Protein AF-A0A2N4XJH7-F1 (afdb_monomer_lite)

Sequence (343 aa):
MATDIEVAYRMAEKAAVAGANLAAGLVSDKPGKLLKLIFAYAPEATAQWVVNGRLRLARIKANEATFNQLCFAMLEHHKKVLKKYAAATGEKAFSFSTTLEQLESDLRLLATVQRSFAYISDDSTAAERQKQEQNQSNERDQSWWDMFEDFARRINEDWRIDLLAKALAAQETHPDSMRRKALWEIAMLEADDFGALSVFCNSSVYLDGKPLVLLDPEEQNKFKLDASDDRWETNLAHVVSAL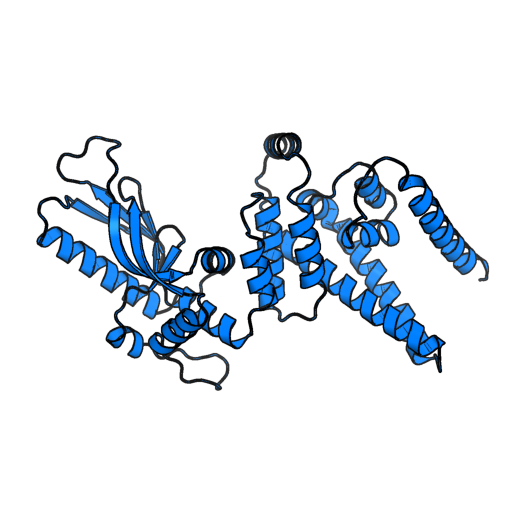TDKGLVQKILTQFDTTEVVTVEHLAGTHYLKHTPPGARTGDESAIQVPAYGPTDYALDICRLYQPCFNIASDANYAFFKRLLETTAAEDTDMGSIEFSGD

Foldseek 3Di:
DVPVVVVVVVVVVCLVVVVVVLVPDDDPDDDAPVLVLCCVQFPPVSVVVSVVDDDALVVCLVVVVRLVSSLVRLVVVLVVLVVQLVVDDDPSVVVSVVVNLQSQLVNLLSLLSSLLSVQADPPQDPVNVVVVVPPDDDDDCVVLSNLLSVLSSDDDDPVLSLLSSNLSNCCRVPPPLADSVLSVCSSPPDPVLVLLLLVQLQLAKAKQLWGWQQDDLVRQQVAQDPPVDPPDRDTNSNSLVVCVVVQFKDWDFDKDWQCDWIWIQADVGIKTKHFDFVPDDNPDTDIDTGTTITGDPSSSSSSSSDDHNHDPSNVVSVVVVVVVLVVCVVVDVRRHDMDMDDD

Structure (mmCIF, N/CA/C/O backbone):
data_AF-A0A2N4XJH7-F1
#
_entry.id   AF-A0A2N4XJH7-F1
#
loop_
_atom_site.group_PDB
_atom_site.id
_atom_site.type_symbol
_atom_site.label_atom_id
_atom_site.label_alt_id
_atom_site.label_comp_id
_atom_site.label_asym_id
_atom_site.label_entity_id
_atom_site.label_seq_id
_atom_site.pdbx_PDB_ins_code
_atom_site.Cartn_x
_atom_site.Cartn_y
_atom_site.Cartn_z
_atom_site.occupancy
_atom_site.B_iso_or_equiv
_atom_site.auth_seq_id
_atom_site.auth_comp_id
_atom_site.auth_asym_id
_atom_site.auth_atom_id
_atom_site.pdbx_PDB_model_num
ATOM 1 N N . MET A 1 1 ? -16.494 -4.639 48.440 1.00 41.72 1 MET A N 1
ATOM 2 C CA . MET A 1 1 ? -17.135 -4.788 47.111 1.00 41.72 1 MET A CA 1
ATOM 3 C C . MET A 1 1 ? -17.733 -3.489 46.563 1.00 41.72 1 MET A C 1
ATOM 5 O O . MET A 1 1 ? -17.773 -3.355 45.352 1.00 41.72 1 MET A O 1
ATOM 9 N N . ALA A 1 2 ? -18.141 -2.515 47.392 1.00 35.06 2 ALA A N 1
ATOM 10 C CA . ALA A 1 2 ? -18.541 -1.177 46.919 1.00 35.06 2 ALA A CA 1
ATOM 11 C C . ALA A 1 2 ? -17.352 -0.256 46.545 1.00 35.06 2 ALA A C 1
ATOM 13 O O . ALA A 1 2 ? -17.522 0.724 45.833 1.00 35.06 2 ALA A O 1
ATOM 14 N N . THR A 1 3 ? -16.139 -0.601 46.978 1.00 42.44 3 THR A N 1
ATOM 15 C CA . THR A 1 3 ? -14.926 0.222 46.869 1.00 42.44 3 THR A CA 1
ATOM 16 C C . THR A 1 3 ? -14.301 0.253 45.472 1.00 42.44 3 THR A C 1
ATOM 18 O O . THR A 1 3 ? -13.794 1.292 45.067 1.00 42.44 3 THR A O 1
ATOM 21 N N . ASP A 1 4 ? -14.387 -0.823 44.687 1.00 43.38 4 ASP A N 1
ATOM 22 C CA . ASP A 1 4 ? -13.689 -0.893 43.389 1.00 43.38 4 ASP A CA 1
ATOM 23 C C . ASP A 1 4 ? -14.456 -0.185 42.258 1.00 43.38 4 ASP A C 1
ATOM 25 O O . ASP A 1 4 ? -13.859 0.325 41.311 1.00 43.38 4 ASP A O 1
ATOM 29 N N . ILE A 1 5 ? -15.785 -0.085 42.381 1.00 42.31 5 ILE A N 1
ATOM 30 C CA . ILE A 1 5 ? -16.633 0.690 41.460 1.00 42.31 5 ILE A CA 1
ATOM 31 C C . ILE A 1 5 ? -16.492 2.188 41.747 1.00 42.31 5 ILE A C 1
ATOM 33 O O . ILE A 1 5 ? -16.429 2.985 40.815 1.00 42.31 5 ILE A O 1
ATOM 37 N N . GLU A 1 6 ? -16.376 2.572 43.020 1.00 35.44 6 GLU A N 1
ATOM 38 C CA . GLU A 1 6 ? -16.184 3.966 43.425 1.00 35.44 6 GLU A CA 1
ATOM 39 C C . GLU A 1 6 ? -14.788 4.487 43.037 1.00 35.44 6 GLU A C 1
ATOM 41 O O . GLU A 1 6 ? -14.649 5.639 42.630 1.00 35.44 6 GLU A O 1
ATOM 46 N N . VAL A 1 7 ? -13.763 3.625 43.056 1.00 46.44 7 VAL A N 1
ATOM 47 C CA . VAL A 1 7 ? -12.419 3.945 42.544 1.00 46.44 7 VAL A CA 1
ATOM 48 C C . VAL A 1 7 ? -12.422 4.096 41.019 1.00 46.44 7 VAL A C 1
ATOM 50 O O . VAL A 1 7 ? -11.866 5.069 40.518 1.00 46.44 7 VAL A O 1
ATOM 53 N N . ALA A 1 8 ? -13.104 3.217 40.276 1.00 41.47 8 ALA A N 1
ATOM 54 C CA . ALA A 1 8 ? -13.236 3.347 38.822 1.00 41.47 8 ALA A CA 1
ATOM 55 C C . ALA A 1 8 ? -14.031 4.603 38.406 1.00 41.47 8 ALA A C 1
ATOM 57 O O . ALA A 1 8 ? -13.668 5.269 37.437 1.00 41.47 8 ALA A O 1
ATOM 58 N N . TYR A 1 9 ? -15.071 4.969 39.164 1.00 40.75 9 TYR A N 1
ATOM 59 C CA . TYR A 1 9 ? -15.852 6.185 38.921 1.00 40.75 9 TYR A CA 1
ATOM 60 C C . TYR A 1 9 ? -15.044 7.449 39.244 1.00 40.75 9 TYR A C 1
ATOM 62 O O . TYR A 1 9 ? -15.003 8.366 38.431 1.00 40.75 9 TYR A O 1
ATOM 70 N N . ARG A 1 10 ? -14.294 7.466 40.358 1.00 42.84 10 ARG A N 1
ATOM 71 C CA . ARG A 1 10 ? -13.378 8.573 40.696 1.00 42.84 10 ARG A CA 1
ATOM 72 C C . ARG A 1 10 ? -12.185 8.678 39.745 1.00 42.84 10 ARG A C 1
ATOM 74 O O . ARG A 1 10 ? -11.664 9.775 39.566 1.00 42.84 10 ARG A O 1
ATOM 81 N N . MET A 1 11 ? -11.749 7.578 39.128 1.00 48.53 11 MET A N 1
ATOM 82 C CA . MET A 1 11 ? -10.728 7.587 38.073 1.00 48.53 11 MET A CA 1
ATOM 83 C C . MET A 1 11 ? -11.277 8.143 36.755 1.00 48.53 11 MET A C 1
ATOM 85 O O . MET A 1 11 ? -10.609 8.963 36.133 1.00 48.53 11 MET A O 1
ATOM 89 N N . ALA A 1 12 ? -12.507 7.791 36.371 1.00 46.25 12 ALA A N 1
ATOM 90 C CA . ALA A 1 12 ? -13.182 8.371 35.208 1.00 46.25 12 ALA A CA 1
ATOM 91 C C . ALA A 1 12 ? -13.516 9.864 35.407 1.00 46.25 12 ALA A C 1
ATOM 93 O O . ALA A 1 12 ? -13.351 10.667 34.493 1.00 46.25 12 ALA A O 1
ATOM 94 N N . GLU A 1 13 ? -13.913 10.258 36.618 1.00 40.81 13 GLU A N 1
ATOM 95 C CA . GLU A 1 13 ? -14.203 11.646 36.986 1.00 40.81 13 GLU A CA 1
ATOM 96 C C . GLU A 1 13 ? -12.917 12.487 37.083 1.00 40.81 13 GLU A C 1
ATOM 98 O O . GLU A 1 13 ? -12.872 13.604 36.572 1.00 40.81 13 GLU A O 1
ATOM 103 N N . LYS A 1 14 ? -11.812 11.929 37.608 1.00 46.09 14 LYS A N 1
ATOM 104 C CA . LYS A 1 14 ? -10.480 12.557 37.518 1.00 46.09 14 LYS A CA 1
ATOM 105 C C . LYS A 1 14 ? -9.964 12.642 36.084 1.00 46.09 14 LYS A C 1
ATOM 107 O O . LYS A 1 14 ? -9.339 13.644 35.762 1.00 46.09 14 LYS A O 1
ATOM 112 N N . ALA A 1 15 ? -10.230 11.661 35.222 1.00 47.16 15 ALA A N 1
ATOM 113 C CA . ALA A 1 15 ? -9.864 11.718 33.805 1.00 47.16 15 ALA A CA 1
ATOM 114 C C . ALA A 1 15 ? -10.682 12.777 33.042 1.00 47.16 15 ALA A C 1
ATOM 116 O O . ALA A 1 15 ? -10.133 13.481 32.197 1.00 47.16 15 ALA A O 1
ATOM 117 N N . ALA A 1 16 ? -11.960 12.960 33.388 1.00 44.06 16 ALA A N 1
ATOM 118 C CA . ALA A 1 16 ? -12.813 14.007 32.829 1.00 44.06 16 ALA A CA 1
ATOM 119 C C . ALA A 1 16 ? -12.411 15.417 33.310 1.00 44.06 16 ALA A C 1
ATOM 121 O O . ALA A 1 16 ? -12.350 16.348 32.510 1.00 44.06 16 ALA A O 1
ATOM 122 N N . VAL A 1 17 ? -12.069 15.575 34.595 1.00 42.31 17 VAL A N 1
ATOM 123 C CA . VAL A 1 17 ? -11.641 16.861 35.182 1.00 42.31 17 VAL A CA 1
ATOM 124 C C . VAL A 1 17 ? -10.189 17.208 34.816 1.00 42.31 17 VAL A C 1
ATOM 126 O O . VAL A 1 17 ? -9.879 18.375 34.583 1.00 42.31 17 VAL A O 1
ATOM 129 N N . ALA A 1 18 ? -9.296 16.222 34.680 1.00 40.03 18 ALA A N 1
ATOM 130 C CA . ALA A 1 18 ? -7.949 16.426 34.144 1.00 40.03 18 ALA A CA 1
ATOM 131 C C . ALA A 1 18 ? -7.980 16.704 32.633 1.00 40.03 18 ALA A C 1
ATOM 133 O O . ALA A 1 18 ? -7.251 17.576 32.175 1.00 40.03 18 ALA A O 1
ATOM 134 N N . GLY A 1 19 ? -8.874 16.059 31.875 1.00 42.72 19 GLY A N 1
ATOM 135 C CA . GLY A 1 19 ? -9.126 16.374 30.466 1.00 42.72 19 GLY A CA 1
ATOM 136 C C . GLY A 1 19 ? -9.672 17.790 30.249 1.00 42.72 19 GLY A C 1
ATOM 137 O O . GLY A 1 19 ? -9.325 18.427 29.260 1.00 42.72 19 GLY A O 1
ATOM 138 N N . ALA A 1 20 ? -10.456 18.319 31.195 1.00 39.19 20 ALA A N 1
ATOM 139 C CA . ALA A 1 20 ? -10.943 19.700 31.164 1.00 39.19 20 ALA A CA 1
ATOM 140 C C . ALA A 1 20 ? -9.873 20.734 31.574 1.00 39.19 20 ALA A C 1
ATOM 142 O O . ALA A 1 20 ? -9.857 21.835 31.031 1.00 39.19 20 ALA A O 1
ATOM 143 N N . ASN A 1 21 ? -8.954 20.381 32.482 1.00 35.34 21 ASN A N 1
ATOM 144 C CA . ASN A 1 21 ? -7.928 21.302 32.990 1.00 35.34 21 ASN A CA 1
ATOM 145 C C . ASN A 1 21 ? -6.587 21.248 32.223 1.00 35.34 21 ASN A C 1
ATOM 147 O O . ASN A 1 21 ? -5.861 22.239 32.232 1.00 35.34 21 ASN A O 1
ATOM 151 N N . LEU A 1 22 ? -6.265 20.163 31.499 1.00 41.25 22 LEU A N 1
ATOM 152 C CA . LEU A 1 22 ? -5.142 20.124 30.537 1.00 41.25 22 LEU A CA 1
ATOM 153 C C . LEU A 1 22 ? -5.506 20.721 29.164 1.00 41.25 22 LEU A C 1
ATOM 155 O O . LEU A 1 22 ? -4.617 21.053 28.382 1.00 41.25 22 LEU A O 1
ATOM 159 N N . ALA A 1 23 ? -6.801 20.906 28.883 1.00 41.69 23 ALA A N 1
ATOM 160 C CA . ALA A 1 23 ? -7.302 21.583 27.685 1.00 41.69 23 ALA A CA 1
ATOM 161 C C . ALA A 1 23 ? -7.045 23.106 27.678 1.00 41.69 23 ALA A C 1
ATOM 163 O O . ALA A 1 23 ? -7.381 23.779 26.708 1.00 41.69 23 ALA A O 1
ATOM 164 N N . ALA A 1 24 ? -6.439 23.658 28.734 1.00 36.12 24 ALA A N 1
ATOM 165 C CA . ALA A 1 24 ? -6.268 25.097 28.913 1.00 36.12 24 ALA A CA 1
ATOM 166 C C . ALA A 1 24 ? -4.889 25.661 28.504 1.00 36.12 24 ALA A C 1
ATOM 168 O O . ALA A 1 24 ? -4.606 26.807 28.847 1.00 36.12 24 ALA A O 1
ATOM 169 N N . GLY A 1 25 ? -4.024 24.944 27.763 1.00 37.53 25 GLY A N 1
ATOM 170 C CA . GLY A 1 25 ? -2.795 25.624 27.313 1.00 37.53 25 GLY A CA 1
ATOM 171 C C . GLY A 1 25 ? -1.719 24.935 26.474 1.00 37.53 25 GLY A C 1
ATOM 172 O O . GLY A 1 25 ? -0.711 25.597 26.251 1.00 37.53 25 GLY A O 1
ATOM 173 N N . LEU A 1 26 ? -1.850 23.685 26.001 1.00 39.59 26 LEU A N 1
ATOM 174 C CA . LEU A 1 26 ? -0.729 23.035 25.279 1.00 39.59 26 LEU A CA 1
ATOM 175 C C . LEU A 1 26 ? -1.046 22.316 23.957 1.00 39.59 26 LEU A C 1
ATOM 177 O O . LEU A 1 26 ? -0.111 21.885 23.290 1.00 39.59 26 LEU A O 1
ATOM 181 N N . VAL A 1 27 ? -2.302 22.232 23.511 1.00 41.84 27 VAL A N 1
ATOM 182 C CA . VAL A 1 27 ? -2.630 21.733 22.162 1.00 41.84 27 VAL A CA 1
ATOM 183 C C . VAL A 1 27 ? -3.837 22.515 21.647 1.00 41.84 27 VAL A C 1
ATOM 185 O O . VAL A 1 27 ? -4.919 22.424 22.218 1.00 41.84 27 VAL A O 1
ATOM 188 N N . SER A 1 28 ? -3.651 23.322 20.602 1.00 38.53 28 SER A N 1
ATOM 189 C CA . SER A 1 28 ? -4.707 24.132 19.972 1.00 38.53 28 SER A CA 1
ATOM 190 C C . SER A 1 28 ? -5.728 23.317 19.173 1.00 38.53 28 SER A C 1
ATOM 192 O O . SER A 1 28 ? -6.686 23.888 18.667 1.00 38.53 28 SER A O 1
ATOM 194 N N . ASP A 1 29 ? -5.576 21.996 19.102 1.00 45.25 29 ASP A N 1
ATOM 195 C CA . ASP A 1 29 ? -6.400 21.107 18.291 1.00 45.25 29 ASP A CA 1
ATOM 196 C C . ASP A 1 29 ? -6.918 19.932 19.124 1.00 45.25 29 ASP A C 1
ATOM 198 O O . ASP A 1 29 ? -6.249 19.425 20.027 1.00 45.25 29 ASP A O 1
ATOM 202 N N . LYS A 1 30 ? -8.158 19.512 18.855 1.00 49.62 30 LYS A N 1
ATOM 203 C CA . LYS A 1 30 ? -8.815 18.404 19.562 1.00 49.62 30 LYS A CA 1
ATOM 204 C C . LYS A 1 30 ? -7.887 17.178 19.544 1.00 49.62 30 LYS A C 1
ATOM 206 O O . LYS A 1 30 ? -7.463 16.789 18.460 1.00 49.62 30 LYS A O 1
ATOM 211 N N . PRO A 1 31 ? -7.601 16.526 20.686 1.00 56.00 31 PRO A N 1
ATOM 212 C CA . PRO A 1 31 ? -6.709 15.373 20.689 1.00 56.00 31 PRO A CA 1
ATOM 213 C C . PRO A 1 31 ? -7.255 14.276 19.765 1.00 56.00 31 PRO A C 1
ATOM 215 O O . PRO A 1 31 ? -8.447 13.941 19.844 1.00 56.00 31 PRO A O 1
ATOM 218 N N . GLY A 1 32 ? -6.376 13.729 18.916 1.00 66.00 32 GLY A N 1
ATOM 219 C CA . GLY A 1 32 ? -6.665 12.588 18.042 1.00 66.00 32 GLY A CA 1
ATOM 220 C C . GLY A 1 32 ? -7.233 11.405 18.828 1.00 66.00 32 GLY A C 1
ATOM 221 O O . GLY A 1 32 ? -7.031 11.276 20.043 1.00 66.00 32 GLY A O 1
ATOM 222 N N . LYS A 1 33 ? -8.003 10.541 18.171 1.00 77.56 33 LYS A N 1
ATOM 223 C CA . LYS A 1 33 ? -8.734 9.464 18.841 1.00 77.56 33 LYS A CA 1
ATOM 224 C C . LYS A 1 33 ? -7.783 8.436 19.464 1.00 77.56 33 LYS A C 1
ATOM 226 O O . LYS A 1 33 ? -8.070 7.970 20.561 1.00 77.56 33 LYS A O 1
ATOM 231 N N . LEU A 1 34 ? -6.633 8.139 18.854 1.00 78.00 34 LEU A N 1
ATOM 232 C CA . LEU A 1 34 ? -5.606 7.275 19.448 1.00 78.00 34 LEU A CA 1
ATOM 233 C C . LEU A 1 34 ? -5.062 7.855 20.760 1.00 78.00 34 LEU A C 1
ATOM 235 O O . LEU A 1 34 ? -4.923 7.133 21.744 1.00 78.00 34 LEU A O 1
ATOM 239 N N . LEU A 1 35 ? -4.807 9.167 20.807 1.00 75.38 35 LEU A N 1
ATOM 240 C CA . LEU A 1 35 ? -4.335 9.839 22.023 1.00 75.38 35 LEU A CA 1
ATOM 241 C C . LEU A 1 35 ? -5.349 9.712 23.163 1.00 75.38 35 LEU A C 1
ATOM 243 O O . LEU A 1 35 ? -4.968 9.454 24.304 1.00 75.38 35 LEU A O 1
ATOM 247 N N . LYS A 1 36 ? -6.646 9.835 22.853 1.00 78.31 36 LYS A N 1
ATOM 248 C CA . LYS A 1 36 ? -7.723 9.618 23.831 1.00 78.31 36 LYS A CA 1
ATOM 249 C C . LYS A 1 36 ? -7.725 8.188 24.367 1.00 78.31 36 LYS A C 1
ATOM 251 O O . LYS A 1 36 ? -7.924 8.002 25.563 1.00 78.31 36 LYS A O 1
ATOM 256 N N . LEU A 1 37 ? -7.475 7.193 23.513 1.00 79.75 37 LEU A N 1
ATOM 257 C CA . LEU A 1 37 ? -7.383 5.791 23.931 1.00 79.75 37 LEU A CA 1
ATOM 258 C C . LEU A 1 37 ? -6.194 5.546 24.852 1.00 79.75 37 LEU A C 1
ATOM 260 O O . LEU A 1 37 ? -6.357 4.942 25.911 1.00 79.75 37 LEU A O 1
ATOM 264 N N . ILE A 1 38 ? -5.023 6.062 24.482 1.00 77.88 38 ILE A N 1
ATOM 265 C CA . ILE A 1 38 ? -3.814 5.949 25.297 1.00 77.88 38 ILE A CA 1
ATOM 266 C C . ILE A 1 38 ? -4.048 6.596 26.666 1.00 77.88 38 ILE A C 1
ATOM 268 O O . ILE A 1 38 ? -3.771 5.979 27.687 1.00 77.88 38 ILE A O 1
ATOM 272 N N . PHE A 1 39 ? -4.632 7.793 26.716 1.00 77.00 39 PHE A N 1
ATOM 273 C CA . PHE A 1 39 ? -4.928 8.457 27.986 1.00 77.00 39 PHE A CA 1
ATOM 274 C C . PHE A 1 39 ? -5.959 7.701 28.842 1.00 77.00 39 PHE A C 1
ATOM 276 O O . PHE A 1 39 ? -5.842 7.673 30.064 1.00 77.00 39 PHE A O 1
ATOM 283 N N . ALA A 1 40 ? -6.971 7.089 28.220 1.00 77.62 40 ALA A N 1
ATOM 284 C CA . ALA A 1 40 ? -8.058 6.422 28.935 1.00 77.62 40 ALA A CA 1
ATOM 285 C C . ALA A 1 40 ? -7.692 5.031 29.478 1.00 77.62 40 ALA A C 1
ATOM 287 O O . ALA A 1 40 ? -8.256 4.608 30.487 1.00 77.62 40 ALA A O 1
ATOM 288 N N . TYR A 1 41 ? -6.791 4.309 28.807 1.00 79.25 41 TYR A N 1
ATOM 289 C CA . TYR A 1 41 ? -6.565 2.885 29.073 1.00 79.25 41 TYR A CA 1
ATOM 290 C C . TYR A 1 41 ? -5.096 2.498 29.288 1.00 79.25 41 TYR A C 1
ATOM 292 O O . TYR A 1 41 ? -4.842 1.376 29.729 1.00 79.25 41 TYR A O 1
ATOM 300 N N . ALA A 1 42 ? -4.126 3.368 28.988 1.00 72.88 42 ALA A N 1
ATOM 301 C CA . ALA A 1 42 ? -2.721 3.037 29.198 1.00 72.88 42 ALA A CA 1
ATOM 302 C C . ALA A 1 42 ? -2.287 3.260 30.661 1.00 72.88 42 ALA A C 1
ATOM 304 O O . ALA A 1 42 ? -2.868 4.087 31.368 1.00 72.88 42 ALA A O 1
ATOM 305 N N . PRO A 1 43 ? -1.234 2.562 31.127 1.00 74.38 43 PRO A N 1
ATOM 306 C CA . PRO A 1 43 ? -0.612 2.848 32.416 1.00 74.38 43 PRO A CA 1
ATOM 307 C C . PRO A 1 43 ? -0.139 4.306 32.524 1.00 74.38 43 PRO A C 1
ATOM 309 O O . PRO A 1 43 ? 0.212 4.933 31.524 1.00 74.38 43 PRO A O 1
ATOM 312 N N . GLU A 1 44 ? -0.054 4.831 33.749 1.00 70.25 44 GLU A N 1
ATOM 313 C CA . GLU A 1 44 ? 0.286 6.238 34.021 1.00 70.25 44 GLU A CA 1
ATOM 314 C C . GLU A 1 44 ? 1.602 6.683 33.354 1.00 70.25 44 GLU A C 1
ATOM 316 O O . GLU A 1 44 ? 1.668 7.764 32.772 1.00 70.25 44 GLU A O 1
ATOM 321 N N . ALA A 1 45 ? 2.617 5.813 33.333 1.00 66.00 45 ALA A N 1
ATOM 322 C CA . ALA A 1 45 ? 3.896 6.070 32.666 1.00 66.00 45 ALA A CA 1
ATOM 323 C C . ALA A 1 45 ? 3.761 6.317 31.148 1.00 66.00 45 ALA A C 1
ATOM 325 O O . ALA A 1 45 ? 4.515 7.099 30.577 1.00 66.00 45 ALA A O 1
ATOM 326 N N . THR A 1 46 ? 2.780 5.690 30.497 1.00 65.50 46 THR A N 1
ATOM 327 C CA . THR A 1 46 ? 2.493 5.841 29.063 1.00 65.50 46 THR A CA 1
ATOM 328 C C . THR A 1 46 ? 1.591 7.033 28.783 1.00 65.50 46 THR A C 1
ATOM 330 O O . THR A 1 46 ? 1.797 7.747 27.803 1.00 65.50 46 THR A O 1
ATOM 333 N N . ALA A 1 47 ? 0.636 7.315 29.672 1.00 66.75 47 ALA A N 1
ATOM 334 C CA . ALA A 1 47 ? -0.151 8.542 29.605 1.00 66.75 47 ALA A CA 1
ATOM 335 C C . ALA A 1 47 ? 0.746 9.791 29.720 1.00 66.75 47 ALA A C 1
ATOM 337 O O . ALA A 1 47 ? 0.501 10.792 29.047 1.00 66.75 47 ALA A O 1
ATOM 338 N N . GLN A 1 48 ? 1.843 9.719 30.484 1.00 65.44 48 GLN A N 1
ATOM 339 C CA . GLN A 1 48 ? 2.842 10.791 30.554 1.00 65.44 48 GLN A CA 1
ATOM 340 C C . GLN A 1 48 ? 3.541 11.067 29.209 1.00 65.44 48 GLN A C 1
ATOM 342 O O . GLN A 1 48 ? 3.927 12.207 28.960 1.00 65.44 48 GLN A O 1
ATOM 347 N N . TRP A 1 49 ? 3.648 10.094 28.292 1.00 63.47 49 TRP A N 1
ATOM 348 C CA . TRP A 1 49 ? 4.166 10.351 26.935 1.00 63.47 49 TRP A CA 1
ATOM 349 C C . TRP A 1 49 ? 3.244 11.264 26.127 1.00 63.47 49 TRP A C 1
ATOM 351 O O . TRP A 1 49 ? 3.724 12.095 25.361 1.00 63.47 49 TRP A O 1
ATOM 361 N N . VAL A 1 50 ? 1.927 11.139 26.328 1.00 59.25 50 VAL A N 1
ATOM 362 C CA . VAL A 1 50 ? 0.921 12.018 25.713 1.00 59.25 50 VAL A CA 1
ATOM 363 C C . VAL A 1 50 ? 1.078 13.444 26.243 1.00 59.25 50 VAL A C 1
ATOM 365 O O . VAL A 1 50 ? 1.062 14.399 25.470 1.00 59.25 50 VAL A O 1
ATOM 368 N N . VAL A 1 51 ? 1.265 13.575 27.560 1.00 53.78 51 VAL A N 1
ATOM 369 C CA . VAL A 1 51 ? 1.408 14.862 28.260 1.00 53.78 51 VAL A CA 1
ATOM 370 C C . VAL A 1 51 ? 2.679 15.605 27.835 1.00 53.78 51 VAL A C 1
ATOM 372 O O . VAL A 1 51 ? 2.661 16.827 27.721 1.00 53.78 51 VAL A O 1
ATOM 375 N N . ASN A 1 52 ? 3.760 14.878 27.540 1.00 54.81 52 ASN A N 1
ATOM 376 C CA . ASN A 1 52 ? 5.065 15.453 27.197 1.00 54.81 52 ASN A CA 1
ATOM 377 C C . ASN A 1 52 ? 5.232 15.836 25.713 1.00 54.81 52 ASN A C 1
ATOM 379 O O . ASN A 1 52 ? 6.304 16.294 25.321 1.00 54.81 52 ASN A O 1
ATOM 383 N N . GLY A 1 53 ? 4.186 15.692 24.895 1.00 47.53 53 GLY A N 1
ATOM 384 C CA . GLY A 1 53 ? 4.170 16.183 23.520 1.00 47.53 53 GLY A CA 1
ATOM 385 C C . GLY A 1 53 ? 4.618 15.150 22.481 1.00 47.53 53 GLY A C 1
ATOM 386 O O . GLY A 1 53 ? 5.774 14.738 22.423 1.00 47.53 53 GLY A O 1
ATOM 387 N N . ARG A 1 54 ? 3.653 14.819 21.612 1.00 56.19 54 ARG A N 1
ATOM 388 C CA . ARG A 1 54 ? 3.718 14.004 20.384 1.00 56.19 54 ARG A CA 1
ATOM 389 C C . ARG A 1 54 ? 4.143 12.545 20.572 1.00 56.19 54 ARG A C 1
ATOM 391 O O . ARG A 1 54 ? 5.319 12.193 20.651 1.00 56.19 54 ARG A O 1
ATOM 398 N N . LEU A 1 55 ? 3.133 11.675 20.542 1.00 60.50 55 LEU A N 1
ATOM 399 C CA . LEU A 1 55 ? 3.315 10.249 20.308 1.00 60.50 55 LEU A CA 1
ATOM 400 C C . LEU A 1 55 ? 3.691 10.021 18.845 1.00 60.50 55 LEU A C 1
ATOM 402 O O . LEU A 1 55 ? 2.917 10.317 17.942 1.00 60.50 55 LEU A O 1
ATOM 406 N N . ARG A 1 56 ? 4.903 9.509 18.660 1.00 68.25 56 ARG A N 1
ATOM 407 C CA . ARG A 1 56 ? 5.469 9.052 17.394 1.00 68.25 56 ARG A CA 1
ATOM 408 C C . ARG A 1 56 ? 5.359 7.540 17.321 1.00 68.25 56 ARG A C 1
ATOM 410 O O . ARG A 1 56 ? 5.532 6.878 18.350 1.00 68.25 56 ARG A O 1
ATOM 417 N N . LEU A 1 57 ? 5.101 6.988 16.145 1.00 73.44 57 LEU A N 1
ATOM 418 C CA . LEU A 1 57 ? 4.914 5.550 15.991 1.00 73.44 57 LEU A CA 1
ATOM 419 C C . LEU A 1 57 ? 6.156 4.765 16.440 1.00 73.44 57 LEU A C 1
ATOM 421 O O . LEU A 1 57 ? 6.026 3.753 17.127 1.00 73.44 57 LEU A O 1
ATOM 425 N N . ALA A 1 58 ? 7.357 5.297 16.190 1.00 69.25 58 ALA A N 1
ATOM 426 C CA . ALA A 1 58 ? 8.607 4.715 16.676 1.00 69.25 58 ALA A CA 1
ATOM 427 C C . ALA A 1 58 ? 8.694 4.663 18.217 1.00 69.25 58 ALA A C 1
ATOM 429 O O . ALA A 1 58 ? 9.230 3.711 18.784 1.00 69.25 58 ALA A O 1
ATOM 430 N N . ARG A 1 59 ? 8.137 5.660 18.923 1.00 71.69 59 ARG A N 1
ATOM 431 C CA . ARG A 1 59 ? 8.070 5.668 20.399 1.00 71.69 59 ARG A CA 1
ATOM 432 C C . ARG A 1 59 ? 7.029 4.681 20.926 1.00 71.69 59 ARG A C 1
ATOM 434 O O . ARG A 1 59 ? 7.241 4.100 21.990 1.00 71.69 59 ARG A O 1
ATOM 441 N N . ILE A 1 60 ? 5.930 4.485 20.194 1.00 76.00 60 ILE A N 1
ATOM 442 C CA . ILE A 1 60 ? 4.935 3.455 20.516 1.00 76.00 60 ILE A CA 1
ATOM 443 C C . ILE A 1 60 ? 5.563 2.067 20.348 1.00 76.00 60 ILE A C 1
ATOM 445 O O . ILE A 1 60 ? 5.488 1.266 21.276 1.00 76.00 60 ILE A O 1
ATOM 449 N N . LYS A 1 61 ? 6.263 1.821 19.230 1.00 78.00 61 LYS A N 1
ATOM 450 C CA . LYS A 1 61 ? 7.001 0.574 18.977 1.00 78.00 61 LYS A CA 1
ATOM 451 C C . LYS A 1 61 ? 8.062 0.303 20.049 1.00 78.00 61 LYS A C 1
ATOM 453 O O . LYS A 1 61 ? 8.114 -0.792 20.593 1.00 78.00 61 LYS A O 1
ATOM 458 N N . ALA A 1 62 ? 8.855 1.305 20.437 1.00 75.06 62 ALA A N 1
ATOM 459 C CA . ALA A 1 62 ? 9.854 1.160 21.506 1.00 75.06 62 ALA A CA 1
ATOM 460 C C . ALA A 1 62 ? 9.249 0.729 22.858 1.00 75.06 62 ALA A C 1
ATOM 462 O O . ALA A 1 62 ? 9.955 0.205 23.717 1.00 75.06 62 ALA A O 1
ATOM 463 N N . ASN A 1 63 ? 7.943 0.930 23.040 1.00 75.94 63 ASN A N 1
ATOM 464 C CA . ASN A 1 63 ? 7.193 0.511 24.212 1.00 75.94 63 ASN A CA 1
ATOM 465 C C . ASN A 1 63 ? 6.068 -0.472 23.857 1.00 75.94 63 ASN A C 1
ATOM 467 O O . ASN A 1 63 ? 5.000 -0.460 24.477 1.00 75.94 63 ASN A O 1
ATOM 471 N N . GLU A 1 64 ? 6.300 -1.335 22.866 1.00 82.75 64 GLU A N 1
ATOM 472 C CA . GLU A 1 64 ? 5.314 -2.287 22.355 1.00 82.75 64 GLU A CA 1
ATOM 473 C C . GLU A 1 64 ? 4.685 -3.134 23.471 1.00 82.75 64 GLU A C 1
ATOM 475 O O . GLU A 1 64 ? 3.478 -3.353 23.475 1.00 82.75 64 GLU A O 1
ATOM 480 N N . ALA A 1 65 ? 5.460 -3.543 24.481 1.00 82.88 65 ALA A N 1
ATOM 481 C CA . ALA A 1 65 ? 4.933 -4.280 25.630 1.00 82.88 65 ALA A CA 1
ATOM 482 C C . ALA A 1 65 ? 3.814 -3.513 26.360 1.00 82.88 65 ALA A C 1
ATOM 484 O O . ALA A 1 65 ? 2.798 -4.096 26.743 1.00 82.88 65 ALA A O 1
ATOM 485 N N . THR A 1 66 ? 3.972 -2.200 26.530 1.00 78.44 66 THR A N 1
ATOM 486 C CA . THR A 1 66 ? 2.965 -1.354 27.174 1.00 78.44 66 THR A CA 1
ATOM 487 C C . THR A 1 66 ? 1.801 -1.038 26.240 1.00 78.44 66 THR A C 1
ATOM 489 O O . THR A 1 66 ? 0.653 -0.996 26.681 1.00 78.44 66 THR A O 1
ATOM 492 N N . PHE A 1 67 ? 2.062 -0.893 24.940 1.00 84.06 67 PHE A N 1
ATOM 493 C CA . PHE A 1 67 ? 1.001 -0.794 23.937 1.00 84.06 67 PHE A CA 1
ATOM 494 C C . PHE A 1 67 ? 0.139 -2.069 23.891 1.00 84.06 67 PHE A C 1
ATOM 496 O O . PHE A 1 67 ? -1.087 -2.002 23.856 1.00 84.06 67 PHE A O 1
ATOM 503 N N . ASN A 1 68 ? 0.750 -3.245 24.022 1.00 86.50 68 ASN A N 1
ATOM 504 C CA . ASN A 1 68 ? 0.032 -4.513 24.116 1.00 86.50 68 ASN A CA 1
ATOM 505 C C . ASN A 1 68 ? -0.830 -4.582 25.385 1.00 86.50 68 ASN A C 1
ATOM 507 O O . ASN A 1 68 ? -1.966 -5.049 25.329 1.00 86.50 68 ASN A O 1
ATOM 511 N N . GLN A 1 69 ? -0.346 -4.067 26.522 1.00 84.06 69 GLN A N 1
ATOM 512 C CA . GLN A 1 69 ? -1.157 -3.950 27.744 1.00 84.06 69 GLN A CA 1
ATOM 513 C C . GLN A 1 69 ? -2.390 -3.058 27.543 1.00 84.06 69 GLN A C 1
ATOM 515 O O . GLN A 1 69 ? -3.471 -3.415 28.013 1.00 84.06 69 GLN A O 1
ATOM 520 N N . LEU A 1 70 ? -2.254 -1.948 26.811 1.00 85.12 70 LEU A N 1
ATOM 521 C CA . LEU A 1 70 ? -3.376 -1.100 26.396 1.00 85.12 70 LEU A CA 1
ATOM 522 C C . LEU A 1 70 ? -4.402 -1.903 25.572 1.00 85.12 70 LEU A C 1
ATOM 524 O O . LEU A 1 70 ? -5.591 -1.896 25.904 1.00 85.12 70 LEU A O 1
ATOM 528 N N . CYS A 1 71 ? -3.954 -2.650 24.556 1.00 87.12 71 CYS A N 1
ATOM 529 C CA . CYS A 1 71 ? -4.827 -3.515 23.756 1.00 87.12 71 CYS A CA 1
ATOM 530 C C . CYS A 1 71 ? -5.568 -4.544 24.630 1.00 87.12 71 CYS A C 1
ATOM 532 O O . CYS A 1 71 ? -6.784 -4.711 24.504 1.00 87.12 71 CYS A O 1
ATOM 534 N N . PHE A 1 72 ? -4.870 -5.191 25.570 1.00 88.50 72 PHE A N 1
ATOM 535 C CA . PHE A 1 72 ? -5.484 -6.135 26.508 1.00 88.50 72 PHE A CA 1
ATOM 536 C C . PHE A 1 72 ? -6.523 -5.472 27.420 1.00 88.50 72 PHE A C 1
ATOM 538 O O . PHE A 1 72 ? -7.610 -6.023 27.604 1.00 88.50 72 PHE A O 1
ATOM 545 N N . ALA A 1 73 ? -6.230 -4.288 27.963 1.00 86.25 73 ALA A N 1
ATOM 546 C CA . ALA A 1 73 ? -7.163 -3.548 28.811 1.00 86.25 73 ALA A CA 1
ATOM 547 C C . ALA A 1 73 ? -8.454 -3.186 28.056 1.00 86.25 73 ALA A C 1
ATOM 549 O O . ALA A 1 73 ? -9.556 -3.346 28.592 1.00 86.25 73 ALA A O 1
ATOM 550 N N . MET A 1 74 ? -8.332 -2.772 26.791 1.00 88.12 74 MET A N 1
ATOM 551 C CA . MET A 1 74 ? -9.480 -2.484 25.930 1.00 88.12 74 MET A CA 1
ATOM 552 C C . MET A 1 74 ? -10.298 -3.733 25.596 1.00 88.12 74 MET A C 1
ATOM 554 O O . MET A 1 74 ? -11.526 -3.699 25.687 1.00 88.12 74 MET A O 1
ATOM 558 N N . LEU A 1 75 ? -9.646 -4.857 25.285 1.00 90.69 75 LEU A N 1
ATOM 559 C CA . LEU A 1 75 ? -10.328 -6.134 25.052 1.00 90.69 75 LEU A CA 1
ATOM 560 C C . LEU A 1 75 ? -11.089 -6.616 26.295 1.00 90.69 75 LEU A C 1
ATOM 562 O O . LEU A 1 75 ? -12.218 -7.100 26.189 1.00 90.69 75 LEU A O 1
ATOM 566 N N . GLU A 1 76 ? -10.516 -6.460 27.488 1.00 90.94 76 GLU A N 1
ATOM 567 C CA . GLU A 1 76 ? -11.204 -6.781 28.741 1.00 90.94 76 GLU A CA 1
ATOM 568 C C . GLU A 1 76 ? -12.399 -5.854 29.000 1.00 90.94 76 GLU A C 1
ATOM 570 O O . GLU A 1 76 ? -13.453 -6.313 29.454 1.00 90.94 76 GLU A O 1
ATOM 575 N N . HIS A 1 77 ? -12.287 -4.562 28.674 1.00 89.00 77 HIS A N 1
ATOM 576 C CA . HIS A 1 77 ? -13.422 -3.646 28.756 1.00 89.00 77 HIS A CA 1
ATOM 577 C C . HIS A 1 77 ? -14.535 -4.042 27.777 1.00 89.00 77 HIS A C 1
ATOM 579 O O . HIS A 1 77 ? -15.689 -4.163 28.192 1.00 89.00 77 HIS A O 1
ATOM 585 N N . HIS A 1 78 ? -14.187 -4.357 26.528 1.00 91.81 78 HIS A N 1
ATOM 586 C CA . HIS A 1 78 ? -15.118 -4.857 25.520 1.00 91.81 78 HIS A CA 1
ATOM 587 C C . HIS A 1 78 ? -15.883 -6.096 26.010 1.00 91.81 78 HIS A C 1
ATOM 589 O O . HIS A 1 78 ? -17.114 -6.103 26.021 1.00 91.81 78 HIS A O 1
ATOM 595 N N . LYS A 1 79 ? -15.184 -7.110 26.545 1.00 92.31 79 LYS A N 1
ATOM 596 C CA . LYS A 1 79 ? -15.824 -8.307 27.128 1.00 92.31 79 LYS A CA 1
ATOM 597 C C . LYS A 1 79 ? -16.790 -7.965 28.268 1.00 92.31 79 LYS A C 1
ATOM 599 O O . LYS A 1 79 ? -17.842 -8.595 28.395 1.00 92.31 79 LYS A O 1
ATOM 604 N N . LYS A 1 80 ? -16.451 -6.991 29.121 1.00 91.19 80 LYS A N 1
ATOM 605 C CA . LYS A 1 80 ? -17.323 -6.546 30.223 1.00 91.19 80 LYS A CA 1
ATOM 606 C C . LYS A 1 80 ? -18.582 -5.853 29.704 1.00 91.19 80 LYS A C 1
ATOM 608 O O . LYS A 1 80 ? -19.662 -6.130 30.223 1.00 91.19 80 LYS A O 1
ATOM 613 N N . VAL A 1 81 ? -18.461 -4.978 28.705 1.00 89.38 81 VAL A N 1
ATOM 614 C CA . VAL A 1 81 ? -19.613 -4.299 28.088 1.00 89.38 81 VAL A CA 1
ATOM 615 C C . VAL A 1 81 ? -20.503 -5.309 27.365 1.00 89.38 81 VAL A C 1
ATOM 617 O O . VAL A 1 81 ? -21.713 -5.279 27.559 1.00 89.38 81 VAL A O 1
ATOM 620 N N . LEU A 1 82 ? -19.922 -6.277 26.652 1.00 91.06 82 LEU A N 1
ATOM 621 C CA . LEU A 1 82 ? -20.666 -7.327 25.953 1.00 91.06 82 LEU A CA 1
ATOM 622 C C . LEU A 1 82 ? -21.527 -8.166 26.911 1.00 91.06 82 LEU A C 1
ATOM 624 O O . LEU A 1 8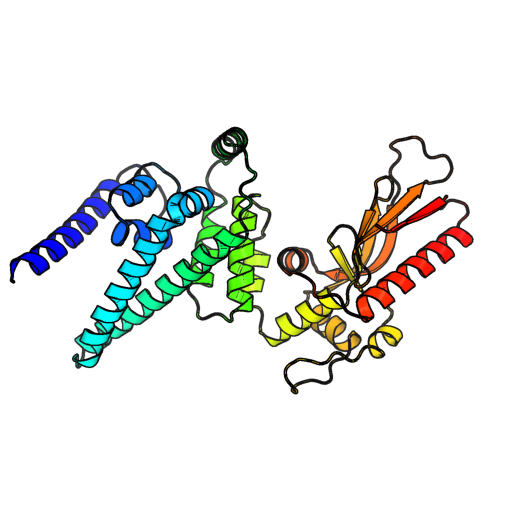2 ? -22.702 -8.417 26.647 1.00 91.06 82 LEU A O 1
ATOM 628 N N . LYS A 1 83 ? -20.980 -8.539 28.076 1.00 92.88 83 LYS A N 1
ATOM 629 C CA . LYS A 1 83 ? -21.745 -9.233 29.129 1.00 92.88 83 LYS A CA 1
ATOM 630 C C . LYS A 1 83 ? -22.897 -8.384 29.672 1.00 92.88 83 LYS A C 1
ATOM 632 O O . LYS A 1 83 ? -23.969 -8.918 29.938 1.00 92.88 83 LYS A O 1
ATOM 637 N N . LYS A 1 84 ? -22.685 -7.074 29.848 1.00 90.50 84 LYS A N 1
ATOM 638 C CA . LYS A 1 84 ? -23.734 -6.146 30.303 1.00 90.50 84 LYS A CA 1
ATOM 639 C C . LYS A 1 84 ? -24.821 -5.961 29.246 1.00 90.50 84 LYS A C 1
ATOM 641 O O . LYS A 1 84 ? -25.991 -5.940 29.608 1.00 90.50 84 LYS A O 1
ATOM 646 N N . TYR A 1 85 ? -24.442 -5.878 27.973 1.00 88.69 85 TYR A N 1
ATOM 647 C CA . TYR A 1 85 ? -25.362 -5.793 26.841 1.00 88.69 85 TYR A CA 1
ATOM 648 C C . TYR A 1 85 ? -26.295 -7.005 26.779 1.00 88.69 85 TYR A C 1
ATOM 650 O O . TYR A 1 85 ? -27.507 -6.831 26.716 1.00 88.69 85 TYR A O 1
ATOM 658 N N . ALA A 1 86 ? -25.753 -8.221 26.914 1.00 90.25 86 ALA A N 1
ATOM 659 C CA . ALA A 1 86 ? -26.540 -9.458 26.894 1.00 90.25 86 ALA A CA 1
ATOM 660 C C . ALA A 1 86 ? -27.614 -9.539 27.999 1.00 90.25 86 ALA A C 1
ATOM 662 O O . ALA A 1 86 ? -28.601 -10.252 27.848 1.00 90.25 86 ALA A O 1
ATOM 663 N N . ALA A 1 87 ? -27.424 -8.817 29.108 1.00 91.38 87 ALA A N 1
ATOM 664 C CA . ALA A 1 87 ? -28.363 -8.755 30.227 1.00 91.38 87 ALA A CA 1
ATOM 665 C C . ALA A 1 87 ? -29.241 -7.486 30.228 1.00 91.38 87 ALA A C 1
ATOM 667 O O . ALA A 1 87 ? -30.057 -7.309 31.133 1.00 91.38 87 ALA A O 1
ATOM 668 N N . ALA A 1 88 ? -29.055 -6.573 29.270 1.00 88.56 88 ALA A N 1
ATOM 669 C CA . ALA A 1 88 ? -29.734 -5.284 29.233 1.00 88.56 88 ALA A CA 1
ATOM 670 C C . ALA A 1 88 ? -30.993 -5.313 28.354 1.00 88.56 88 ALA A C 1
ATOM 672 O O . ALA A 1 88 ? -31.073 -6.030 27.363 1.00 88.56 88 ALA A O 1
ATOM 673 N N . THR A 1 89 ? -31.966 -4.463 28.687 1.00 87.94 89 THR A N 1
ATOM 674 C CA . THR A 1 89 ? -33.194 -4.253 27.904 1.00 87.94 89 THR A CA 1
ATOM 675 C C . THR A 1 89 ? -33.491 -2.760 27.765 1.00 87.94 89 THR A C 1
ATOM 677 O O . THR A 1 89 ? -33.147 -1.971 28.650 1.00 87.94 89 THR A O 1
ATOM 680 N N . GLY A 1 90 ? -34.165 -2.367 26.681 1.00 86.12 90 GLY A N 1
ATOM 681 C CA . GLY A 1 90 ? -34.575 -0.979 26.441 1.00 86.12 90 GLY A CA 1
ATOM 682 C C . GLY A 1 90 ? -33.391 -0.028 26.231 1.00 86.12 90 GLY A C 1
ATOM 683 O O . GLY A 1 90 ? -32.411 -0.376 25.578 1.00 86.12 90 GLY A O 1
ATOM 684 N N . GLU A 1 91 ? -33.461 1.169 26.810 1.00 83.62 91 GLU A N 1
ATOM 685 C CA . GLU A 1 91 ? -32.471 2.246 26.632 1.00 83.62 91 GLU A CA 1
ATOM 686 C C . GLU A 1 91 ? -31.039 1.847 27.036 1.00 83.62 91 GLU A C 1
ATOM 688 O O . GLU A 1 91 ? -30.067 2.225 26.384 1.00 83.62 91 GLU A O 1
ATOM 693 N N . LYS A 1 92 ? -30.891 1.001 28.066 1.00 81.56 92 LYS A N 1
ATOM 694 C CA . LYS A 1 92 ? -29.576 0.485 28.482 1.00 81.56 92 LYS A CA 1
ATOM 695 C C . LYS A 1 92 ? -28.954 -0.432 27.431 1.00 81.56 92 LYS A C 1
ATOM 697 O O . LYS A 1 92 ? -27.739 -0.416 27.271 1.00 81.56 92 LYS A O 1
ATOM 702 N N . ALA A 1 93 ? -29.764 -1.218 26.717 1.00 83.06 93 ALA A N 1
ATOM 703 C CA . ALA A 1 93 ? -29.263 -2.070 25.641 1.00 83.06 93 ALA A CA 1
ATOM 704 C C . ALA A 1 93 ? -28.728 -1.217 24.483 1.00 83.06 93 ALA A C 1
ATOM 706 O O . ALA A 1 93 ? -27.633 -1.481 23.999 1.00 83.06 93 ALA A O 1
ATOM 707 N N . PHE A 1 94 ? -29.440 -0.144 24.125 1.00 83.88 94 PHE A N 1
ATOM 708 C CA . PHE A 1 94 ? -28.993 0.809 23.107 1.00 83.88 94 PHE A CA 1
ATOM 709 C C . PHE A 1 94 ? -27.687 1.524 23.501 1.00 83.88 94 PHE A C 1
ATOM 711 O O . PHE A 1 94 ? -26.738 1.568 22.727 1.00 83.88 94 PHE A O 1
ATOM 718 N N . SER A 1 95 ? -27.576 2.017 24.740 1.00 83.19 95 SER A N 1
ATOM 719 C CA . SER A 1 95 ? -26.326 2.634 25.218 1.00 83.19 95 SER A CA 1
ATOM 720 C C . SER A 1 95 ? -25.136 1.667 25.147 1.00 83.19 95 SER A C 1
ATOM 722 O O . SER A 1 95 ? -24.029 2.068 24.768 1.00 83.19 95 SER A O 1
ATOM 724 N N . PHE A 1 96 ? -25.341 0.398 25.511 1.00 85.31 96 PHE A N 1
ATOM 725 C CA . PHE A 1 96 ? -24.284 -0.602 25.421 1.00 85.31 96 PHE A CA 1
ATOM 726 C C . PHE A 1 96 ? -23.955 -0.977 23.974 1.00 85.31 96 PHE A C 1
ATOM 728 O O . PHE A 1 96 ? -22.774 -1.171 23.698 1.00 85.31 96 PHE A O 1
ATOM 735 N N . SER A 1 97 ? -24.924 -1.022 23.050 1.00 87.38 97 SER A N 1
ATOM 736 C CA . SER A 1 97 ? -24.639 -1.294 21.634 1.00 87.38 97 SER A CA 1
ATOM 737 C C . SER A 1 97 ? -23.774 -0.196 21.016 1.00 87.38 97 SER A C 1
ATOM 739 O O . SER A 1 97 ? -22.735 -0.505 20.444 1.00 87.38 97 SER A O 1
ATOM 741 N N . THR A 1 98 ? -24.098 1.081 21.242 1.00 88.38 98 THR A N 1
ATOM 742 C CA . THR A 1 98 ? -23.262 2.203 20.775 1.00 88.38 98 THR A CA 1
ATOM 743 C C . THR A 1 98 ? -21.857 2.160 21.383 1.00 88.38 98 THR A C 1
ATOM 745 O O . THR A 1 98 ? -20.866 2.446 20.714 1.00 88.38 98 THR A O 1
ATOM 748 N N . THR A 1 99 ? -21.747 1.770 22.657 1.00 87.81 99 THR A N 1
ATOM 749 C CA . THR A 1 99 ? -20.441 1.617 23.319 1.00 87.81 99 THR A CA 1
ATOM 750 C C . THR A 1 99 ? -19.631 0.473 22.704 1.00 87.81 99 THR A C 1
ATOM 752 O O . THR A 1 99 ? -18.422 0.610 22.538 1.00 87.81 99 THR A O 1
ATOM 755 N N . LEU A 1 100 ? -20.274 -0.649 22.364 1.00 87.56 100 LEU A N 1
ATOM 756 C CA . LEU A 1 100 ? -19.622 -1.782 21.705 1.00 87.56 100 LEU A CA 1
ATOM 757 C C . LEU A 1 100 ? -19.124 -1.401 20.312 1.00 87.56 100 LEU A C 1
ATOM 759 O O . LEU A 1 100 ? -17.955 -1.625 20.027 1.00 87.56 100 LEU A O 1
ATOM 763 N N . GLU A 1 101 ? -19.952 -0.748 19.498 1.00 89.44 101 GLU A N 1
ATOM 764 C CA . GLU A 1 101 ? -19.560 -0.269 18.165 1.00 89.44 101 GLU A CA 1
ATOM 765 C C . GLU A 1 101 ? -18.333 0.653 18.227 1.00 89.44 101 GLU A C 1
ATOM 767 O O . GLU A 1 101 ? -17.387 0.504 17.447 1.00 89.44 101 GLU A O 1
ATOM 772 N N . GLN A 1 102 ? -18.309 1.572 19.199 1.00 89.81 102 GLN A N 1
ATOM 773 C CA . GLN A 1 102 ? -17.169 2.457 19.422 1.00 89.81 102 GLN A CA 1
ATOM 774 C C . GLN A 1 102 ? -15.913 1.675 19.837 1.00 89.81 102 GLN A C 1
ATOM 776 O O . GLN A 1 102 ? -14.848 1.888 19.259 1.00 89.81 102 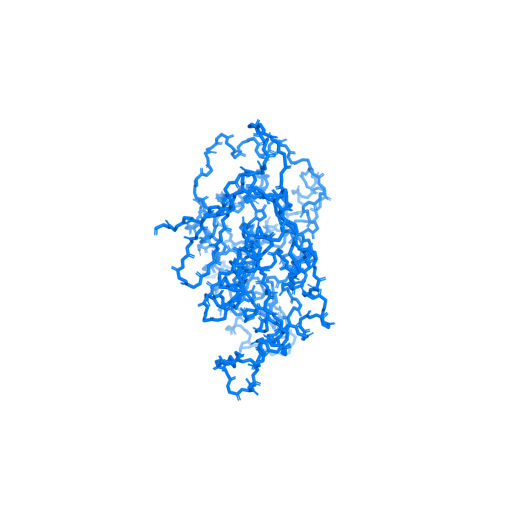GLN A O 1
ATOM 781 N N . LEU A 1 103 ? -16.035 0.741 20.788 1.00 88.00 103 LEU A N 1
ATOM 782 C CA . LEU A 1 103 ? -14.914 -0.089 21.242 1.00 88.00 103 LEU A CA 1
ATOM 783 C C . LEU A 1 103 ? -14.362 -0.975 20.124 1.00 88.00 103 LEU A C 1
ATOM 785 O O . LEU A 1 103 ? -13.149 -1.110 20.000 1.00 88.00 103 LEU A O 1
ATOM 789 N N . GLU A 1 104 ? -15.220 -1.562 19.295 1.00 93.31 104 GLU A N 1
ATOM 790 C CA . GLU A 1 104 ? -14.790 -2.337 18.133 1.00 93.31 104 GLU A CA 1
ATOM 791 C C . GLU A 1 104 ? -14.037 -1.463 17.128 1.00 93.31 104 GLU A C 1
ATOM 793 O O . GLU A 1 104 ? -12.980 -1.851 16.636 1.00 93.31 104 GLU A O 1
ATOM 798 N N . SER A 1 105 ? -14.549 -0.263 16.850 1.00 92.56 105 SER A N 1
ATOM 799 C CA . SER A 1 105 ? -13.880 0.708 15.987 1.00 92.56 105 SER A CA 1
ATOM 800 C C . SER A 1 105 ? -12.498 1.103 16.527 1.00 92.56 105 SER A C 1
ATOM 802 O O . SER A 1 105 ? -11.525 1.157 15.775 1.00 92.56 105 SER A O 1
ATOM 804 N N . ASP A 1 106 ? -12.389 1.333 17.837 1.00 89.69 106 ASP A N 1
ATOM 805 C CA . ASP A 1 106 ? -11.125 1.624 18.519 1.00 89.69 106 ASP A CA 1
ATOM 806 C C . ASP A 1 106 ? -10.135 0.452 18.445 1.00 89.69 106 ASP A C 1
ATOM 808 O O . ASP A 1 106 ? -8.950 0.655 18.179 1.00 89.69 106 ASP A O 1
ATOM 812 N N . LEU A 1 107 ? -10.613 -0.780 18.639 1.00 91.81 107 LEU A N 1
ATOM 813 C CA . LEU A 1 107 ? -9.792 -1.987 18.536 1.00 91.81 107 LEU A CA 1
ATOM 814 C C . LEU A 1 107 ? -9.235 -2.181 17.117 1.00 91.81 107 LEU A C 1
ATOM 816 O O . LEU A 1 107 ? -8.082 -2.581 16.979 1.00 91.81 107 LEU A O 1
ATOM 820 N N . ARG A 1 108 ? -10.001 -1.848 16.067 1.00 94.44 108 ARG A N 1
ATOM 821 C CA . ARG A 1 108 ? -9.525 -1.886 14.667 1.00 94.44 108 ARG A CA 1
ATOM 822 C C . ARG A 1 108 ? -8.405 -0.875 14.404 1.00 94.44 108 ARG A C 1
ATOM 824 O O . ARG A 1 108 ? -7.402 -1.220 13.773 1.00 94.44 108 ARG A O 1
ATOM 831 N N . LEU A 1 109 ? -8.524 0.335 14.961 1.00 92.88 109 LEU A N 1
ATOM 832 C CA . LEU A 1 109 ? -7.450 1.330 14.912 1.00 92.88 109 LEU A CA 1
ATOM 833 C C . LEU A 1 109 ? -6.180 0.794 15.580 1.00 92.88 109 LEU A C 1
ATOM 835 O O . LEU A 1 109 ? -5.112 0.823 14.973 1.00 92.88 109 LEU A O 1
ATOM 839 N N . LEU A 1 110 ? -6.297 0.274 16.807 1.00 91.19 110 LEU A N 1
ATOM 840 C CA . LEU A 1 110 ? -5.151 -0.274 17.534 1.00 91.19 110 LEU A CA 1
ATOM 841 C C . LEU A 1 110 ? -4.511 -1.455 16.804 1.00 91.19 110 LEU A C 1
ATOM 843 O O . LEU A 1 110 ? -3.289 -1.528 16.760 1.00 91.19 110 LEU A O 1
ATOM 847 N N . ALA A 1 111 ? -5.308 -2.333 16.191 1.00 92.62 111 ALA A N 1
ATOM 848 C CA . ALA A 1 111 ? -4.800 -3.452 15.404 1.00 92.62 111 ALA A CA 1
ATOM 849 C C . ALA A 1 111 ? -3.993 -2.981 14.182 1.00 92.62 111 ALA A C 1
ATOM 851 O O . ALA A 1 111 ? -2.907 -3.498 13.924 1.00 92.62 111 ALA A O 1
ATOM 852 N N . THR A 1 112 ? -4.480 -1.962 13.465 1.00 94.06 112 THR A N 1
ATOM 853 C CA . THR A 1 112 ? -3.756 -1.362 12.328 1.00 94.06 112 THR A CA 1
ATOM 854 C C . THR A 1 112 ? -2.441 -0.721 12.784 1.00 94.06 112 THR A C 1
ATOM 856 O O . THR A 1 112 ? -1.393 -0.955 12.183 1.00 94.06 112 THR A O 1
ATOM 859 N N . VAL A 1 113 ? -2.470 0.038 13.887 1.00 91.44 113 VAL A N 1
ATOM 860 C CA . VAL A 1 113 ? -1.266 0.641 14.486 1.00 91.44 113 VAL A CA 1
ATOM 861 C C . VAL A 1 113 ? -0.279 -0.439 14.924 1.00 91.44 113 VAL A C 1
ATOM 863 O O . VAL A 1 113 ? 0.901 -0.342 14.615 1.00 91.44 113 VAL A O 1
ATOM 866 N N . GLN A 1 114 ? -0.740 -1.503 15.578 1.00 90.69 114 GLN A N 1
ATOM 867 C CA . GLN A 1 114 ? 0.121 -2.609 15.990 1.00 90.69 114 GLN A CA 1
ATOM 868 C C . GLN A 1 114 ? 0.799 -3.277 14.790 1.00 90.69 114 GLN A C 1
ATOM 870 O O . GLN A 1 114 ? 2.003 -3.517 14.812 1.00 90.69 114 GLN A O 1
ATOM 875 N N . ARG A 1 115 ? 0.037 -3.540 13.719 1.00 93.44 115 ARG A N 1
ATOM 876 C CA . ARG A 1 115 ? 0.560 -4.156 12.492 1.00 93.44 115 ARG A CA 1
ATOM 877 C C . ARG A 1 115 ? 1.650 -3.297 11.846 1.00 93.44 115 ARG A C 1
ATOM 879 O O . ARG A 1 115 ? 2.592 -3.847 11.288 1.00 93.44 115 ARG A O 1
ATOM 886 N N . SER A 1 116 ? 1.578 -1.971 11.979 1.00 92.19 116 SER A N 1
ATOM 887 C CA . SER A 1 116 ? 2.588 -1.069 11.410 1.00 92.19 116 SER A CA 1
ATOM 888 C C . SER A 1 116 ? 3.988 -1.240 12.013 1.00 92.19 116 SER A C 1
ATOM 890 O O . SER A 1 116 ? 4.975 -0.956 11.338 1.00 92.19 116 SER A O 1
ATOM 892 N N . PHE A 1 117 ? 4.111 -1.765 13.241 1.00 90.00 117 PHE A N 1
ATOM 893 C CA . PHE A 1 117 ? 5.411 -1.955 13.897 1.00 90.00 117 PHE A CA 1
ATOM 894 C C . PHE A 1 117 ? 6.335 -2.901 13.130 1.00 90.00 117 PHE A C 1
ATOM 896 O O . PHE A 1 117 ? 7.553 -2.731 13.195 1.00 90.00 117 PHE A O 1
ATOM 903 N N . ALA A 1 118 ? 5.766 -3.848 12.379 1.00 89.81 118 ALA A N 1
ATOM 904 C CA . ALA A 1 118 ? 6.516 -4.776 11.539 1.00 89.81 118 ALA A CA 1
ATOM 905 C C . ALA A 1 118 ? 7.236 -4.086 10.364 1.00 89.81 118 ALA A C 1
ATOM 907 O O . ALA A 1 118 ? 8.200 -4.639 9.846 1.00 89.81 118 ALA A O 1
ATOM 908 N N . TYR A 1 119 ? 6.798 -2.888 9.961 1.00 88.81 119 TYR A N 1
ATOM 909 C CA . TYR A 1 119 ? 7.336 -2.160 8.801 1.00 88.81 119 TYR A CA 1
ATOM 910 C C . TYR A 1 119 ? 8.208 -0.960 9.178 1.00 88.81 119 TYR A C 1
ATOM 912 O O . TYR A 1 119 ? 8.746 -0.287 8.304 1.00 88.81 119 TYR A O 1
ATOM 920 N N . ILE A 1 120 ? 8.355 -0.670 10.471 1.00 83.12 120 ILE A N 1
ATOM 921 C CA . ILE A 1 120 ? 9.280 0.361 10.943 1.00 83.12 120 ILE A CA 1
ATOM 922 C C . ILE A 1 120 ? 10.659 -0.277 11.053 1.00 83.12 120 ILE A C 1
ATOM 924 O O . ILE A 1 120 ? 10.857 -1.163 11.888 1.00 83.12 120 ILE A O 1
ATOM 928 N N . SER A 1 121 ? 11.613 0.185 10.250 1.00 69.94 121 SER A N 1
ATOM 929 C CA . SER A 1 121 ? 13.018 -0.194 10.388 1.00 69.94 121 SER A CA 1
ATOM 930 C C . SER A 1 121 ? 13.608 0.377 11.684 1.00 69.94 121 SER A C 1
ATOM 932 O O . SER A 1 121 ? 13.359 1.525 12.059 1.00 69.94 121 SER A O 1
ATOM 934 N N . ASP A 1 122 ? 14.405 -0.427 12.392 1.00 61.00 122 ASP A N 1
ATOM 935 C CA . ASP A 1 122 ? 15.082 0.009 13.624 1.00 61.00 122 ASP A CA 1
ATOM 936 C C . ASP A 1 122 ? 16.337 0.865 13.347 1.00 61.00 122 ASP A C 1
ATOM 938 O O . ASP A 1 122 ? 16.909 1.439 14.275 1.00 61.00 122 ASP A O 1
ATOM 942 N N . ASP A 1 123 ? 16.714 1.017 12.073 1.00 50.97 123 ASP A N 1
ATOM 943 C CA . ASP A 1 123 ? 17.996 1.573 11.614 1.00 50.97 123 ASP A CA 1
ATOM 944 C C . ASP A 1 123 ? 18.153 3.091 11.758 1.00 50.97 123 ASP A C 1
ATOM 946 O O . ASP A 1 123 ? 19.235 3.628 11.529 1.00 50.97 123 ASP A O 1
ATOM 950 N N . SER A 1 124 ? 17.114 3.811 12.179 1.00 50.66 124 SER A N 1
ATOM 951 C CA . SER A 1 124 ? 17.252 5.245 12.444 1.00 50.66 124 SER A CA 1
ATOM 952 C C . SER A 1 124 ? 18.090 5.469 13.704 1.00 50.66 124 SER A C 1
ATOM 954 O O . SER A 1 124 ? 17.664 5.154 14.824 1.00 50.66 124 SER A O 1
ATOM 956 N N . THR A 1 125 ? 19.280 6.049 13.544 1.00 49.12 125 THR A N 1
ATOM 957 C CA . THR A 1 125 ? 20.139 6.403 14.678 1.00 49.12 125 THR A CA 1
ATOM 958 C C . THR A 1 125 ? 19.452 7.462 15.547 1.00 49.12 125 THR A C 1
ATOM 960 O O . THR A 1 125 ? 18.714 8.323 15.064 1.00 49.12 125 THR A O 1
ATOM 963 N N . ALA A 1 126 ? 19.692 7.443 16.864 1.00 48.47 126 ALA A N 1
ATOM 964 C CA . ALA A 1 126 ? 19.077 8.394 17.802 1.00 48.47 126 ALA A CA 1
ATOM 965 C C . ALA A 1 126 ? 19.314 9.879 17.425 1.00 48.47 126 ALA A C 1
ATOM 967 O O . ALA A 1 126 ? 18.506 10.741 17.769 1.00 48.47 126 ALA A O 1
ATOM 968 N N . ALA A 1 127 ? 20.390 10.166 16.682 1.00 45.75 127 ALA A N 1
ATOM 969 C CA . ALA A 1 127 ? 20.733 11.494 16.178 1.00 45.75 127 ALA A CA 1
ATOM 970 C C . ALA A 1 127 ? 19.880 11.937 14.969 1.00 45.75 127 ALA A C 1
ATOM 972 O O . ALA A 1 127 ? 19.581 13.124 14.832 1.00 45.75 127 ALA A O 1
ATOM 973 N N . GLU A 1 128 ? 19.449 11.010 14.110 1.00 54.53 128 GLU A N 1
ATOM 974 C CA . GLU A 1 128 ? 18.548 11.299 12.981 1.00 54.53 128 GLU A CA 1
ATOM 975 C C . GLU A 1 128 ? 17.119 11.555 13.464 1.00 54.53 128 GLU A C 1
ATOM 977 O O . GLU A 1 128 ? 16.465 12.486 12.988 1.00 54.53 128 GLU A O 1
ATOM 982 N N . ARG A 1 129 ? 16.683 10.826 14.500 1.00 55.75 129 ARG A N 1
ATOM 983 C CA . ARG A 1 129 ? 15.376 11.031 15.146 1.00 55.75 129 ARG A CA 1
ATOM 984 C C . ARG A 1 129 ? 15.248 12.437 15.746 1.00 55.75 129 ARG A C 1
ATOM 986 O O . ARG A 1 129 ? 14.222 13.086 15.568 1.00 55.75 129 ARG A O 1
ATOM 993 N N . GLN A 1 130 ? 16.306 12.956 16.377 1.00 49.31 130 GLN A N 1
ATOM 994 C CA . GLN A 1 130 ? 16.319 14.319 16.936 1.00 49.31 130 GLN A CA 1
ATOM 995 C C . GLN A 1 130 ? 16.321 15.419 15.859 1.00 49.31 130 GLN A C 1
ATOM 997 O O . GLN A 1 130 ? 15.690 16.460 16.045 1.00 49.31 130 GLN A O 1
ATOM 1002 N N . LYS A 1 131 ? 16.973 15.196 14.708 1.00 51.81 131 LYS A N 1
ATOM 1003 C CA . LYS A 1 131 ? 16.939 16.140 13.574 1.00 51.81 131 LYS A CA 1
ATOM 1004 C C . LYS A 1 131 ? 15.571 16.174 12.881 1.00 51.81 131 LYS A C 1
ATOM 1006 O O . LYS A 1 131 ? 15.112 17.252 12.506 1.00 51.81 131 LYS A O 1
ATOM 1011 N N . GLN A 1 132 ? 14.897 15.030 12.753 1.00 52.94 132 GLN A N 1
ATOM 1012 C CA . GLN A 1 132 ? 13.520 14.961 12.245 1.00 52.94 132 GLN A CA 1
ATOM 1013 C C . GLN A 1 132 ? 12.507 15.611 13.205 1.00 52.94 132 GLN A C 1
ATOM 1015 O O . GLN A 1 132 ? 11.519 16.192 12.757 1.00 52.94 132 GLN A O 1
ATOM 1020 N N . GLU A 1 133 ? 12.760 15.569 14.517 1.00 50.84 133 GLU A N 1
ATOM 1021 C CA . GLU A 1 133 ? 11.927 16.226 15.533 1.00 50.84 133 GLU A CA 1
ATOM 1022 C C . GLU A 1 133 ? 11.994 17.764 15.492 1.00 50.84 133 GLU A C 1
ATOM 1024 O O . GLU A 1 133 ? 10.996 18.411 15.807 1.00 50.84 133 GLU A O 1
ATOM 1029 N N . GLN A 1 134 ? 13.118 18.358 15.070 1.00 48.62 134 GLN A N 1
ATOM 1030 C CA . GLN A 1 134 ? 13.297 19.819 15.035 1.00 48.62 134 GLN A CA 1
ATOM 1031 C C . GLN A 1 134 ? 12.801 20.505 13.750 1.00 48.62 134 GLN A C 1
ATOM 1033 O O . GLN A 1 134 ? 12.450 21.682 13.806 1.00 48.62 134 GLN A O 1
ATOM 1038 N N . ASN A 1 135 ? 12.739 19.802 12.612 1.00 45.28 135 ASN A N 1
ATOM 1039 C CA . ASN A 1 135 ? 12.424 20.416 11.310 1.00 45.28 135 ASN A CA 1
ATOM 1040 C C . ASN A 1 135 ? 10.945 20.356 10.886 1.00 45.28 135 ASN A C 1
ATOM 1042 O O . ASN A 1 135 ? 10.579 20.954 9.877 1.00 45.28 135 ASN A O 1
ATOM 1046 N N . GLN A 1 136 ? 10.075 19.671 11.629 1.00 50.94 136 GLN A N 1
ATOM 1047 C CA . GLN A 1 136 ? 8.657 19.540 11.269 1.00 50.94 136 GLN A CA 1
ATOM 1048 C C . GLN A 1 136 ? 7.808 20.612 11.951 1.00 50.94 136 GLN A C 1
ATOM 1050 O O . GLN A 1 136 ? 7.193 20.393 13.001 1.00 50.94 136 GLN A O 1
ATOM 1055 N N . SER A 1 137 ? 7.772 21.798 11.343 1.00 44.94 137 SER A N 1
ATOM 1056 C CA . SER A 1 137 ? 6.815 22.832 11.721 1.00 44.94 137 SER A CA 1
ATOM 1057 C C . SER A 1 137 ? 5.386 22.393 11.375 1.00 44.94 137 SER A C 1
ATOM 1059 O O . SER A 1 137 ? 5.002 22.325 10.211 1.00 44.94 137 SER A O 1
ATOM 1061 N N . ASN A 1 138 ? 4.645 22.078 12.435 1.00 49.62 138 ASN A N 1
ATOM 1062 C CA . ASN A 1 138 ? 3.248 22.401 12.740 1.00 49.62 138 ASN A CA 1
ATOM 1063 C C . ASN A 1 138 ? 2.340 22.829 11.567 1.00 49.62 138 ASN A C 1
ATOM 1065 O O . ASN A 1 138 ? 2.595 23.846 10.937 1.00 49.62 138 ASN A O 1
ATOM 1069 N N . GLU A 1 139 ? 1.233 22.086 11.407 1.00 43.28 139 GLU A N 1
ATOM 1070 C CA . GLU A 1 139 ? -0.049 22.396 10.721 1.00 43.28 139 GLU A CA 1
ATOM 1071 C C . GLU A 1 139 ? -0.437 21.517 9.517 1.00 43.28 139 GLU A C 1
ATOM 1073 O O . GLU A 1 139 ? -1.618 21.486 9.177 1.00 43.28 139 GLU A O 1
ATOM 1078 N N . ARG A 1 140 ? 0.456 20.723 8.903 1.00 47.31 140 ARG A N 1
ATOM 1079 C CA . ARG A 1 140 ? 0.072 19.903 7.721 1.00 47.31 140 ARG A CA 1
ATOM 1080 C C . ARG A 1 140 ? -0.235 18.425 7.996 1.00 47.31 140 ARG A C 1
ATOM 1082 O O . ARG A 1 140 ? -1.100 17.868 7.318 1.00 47.31 140 ARG A O 1
ATOM 1089 N N . ASP A 1 141 ? 0.340 17.835 9.042 1.00 59.41 141 ASP A N 1
ATOM 1090 C CA . ASP A 1 141 ? 0.185 16.398 9.337 1.00 59.41 141 ASP A CA 1
ATOM 1091 C C . ASP A 1 141 ? -1.134 16.016 10.023 1.00 59.41 141 ASP A C 1
ATOM 1093 O O . ASP A 1 141 ? -1.593 14.881 9.888 1.00 59.41 141 ASP A O 1
ATOM 1097 N N . GLN A 1 142 ? -1.797 16.954 10.713 1.00 63.50 142 GLN A N 1
ATOM 1098 C CA . GLN A 1 142 ? -3.016 16.642 11.473 1.00 63.50 142 GLN A CA 1
ATOM 1099 C C . GLN A 1 142 ? -4.134 16.119 10.559 1.00 63.50 142 GLN A C 1
ATOM 1101 O O . GLN A 1 142 ? -4.802 15.142 10.877 1.00 63.50 142 GLN A O 1
ATOM 1106 N N . SER A 1 143 ? -4.271 16.711 9.368 1.00 77.44 143 SER A N 1
ATOM 1107 C CA . SER A 1 143 ? -5.294 16.306 8.398 1.00 77.44 143 SER A CA 1
ATOM 1108 C C . SER A 1 143 ? -5.075 14.908 7.810 1.00 77.44 143 SER A C 1
ATOM 1110 O O . SER A 1 143 ? -6.041 14.251 7.428 1.00 77.44 143 SER A O 1
ATOM 1112 N N . TRP A 1 144 ? -3.820 14.456 7.714 1.00 85.75 144 TRP A N 1
ATOM 1113 C CA . TRP A 1 144 ? -3.502 13.103 7.260 1.00 85.75 144 TRP A CA 1
ATOM 1114 C C . TRP A 1 144 ? -3.791 12.102 8.374 1.00 85.75 144 TRP A C 1
ATOM 1116 O O . TRP A 1 144 ? -4.447 11.092 8.138 1.00 85.75 144 TRP A O 1
ATOM 1126 N N . TRP A 1 145 ? -3.363 12.420 9.600 1.00 83.88 145 TRP A N 1
ATOM 1127 C CA . TRP A 1 145 ? -3.580 11.570 10.767 1.00 83.88 145 TRP A CA 1
ATOM 1128 C C . TRP A 1 145 ? -5.064 11.360 11.071 1.00 83.88 145 TRP A C 1
ATOM 1130 O O . TRP A 1 145 ? -5.497 10.225 11.259 1.00 83.88 145 TRP A O 1
ATOM 1140 N N . ASP A 1 146 ? -5.858 12.431 11.060 1.00 84.38 146 ASP A N 1
ATOM 1141 C CA . ASP A 1 146 ? -7.301 12.347 11.297 1.00 84.38 146 ASP A CA 1
ATOM 1142 C C . ASP A 1 146 ? -7.983 11.456 10.241 1.00 84.38 146 ASP A C 1
ATOM 1144 O O . ASP A 1 146 ? -8.827 10.619 10.566 1.00 84.38 146 ASP A O 1
ATOM 1148 N N . MET A 1 147 ? -7.558 11.577 8.978 1.00 89.44 147 MET A N 1
ATOM 1149 C CA . MET A 1 147 ? -8.036 10.738 7.879 1.00 89.44 147 MET A CA 1
ATOM 1150 C C . MET A 1 147 ? -7.640 9.266 8.069 1.00 89.44 147 MET A C 1
ATOM 1152 O O . MET A 1 147 ? -8.474 8.376 7.900 1.00 89.44 147 MET A O 1
ATOM 1156 N N . PHE A 1 148 ? -6.392 9.002 8.461 1.00 92.19 148 PHE A N 1
ATOM 1157 C CA . PHE A 1 148 ? -5.915 7.654 8.759 1.00 92.19 148 PHE A CA 1
ATOM 1158 C C . PHE A 1 148 ? -6.716 7.019 9.898 1.00 92.19 148 PHE A C 1
ATOM 1160 O O . PHE A 1 148 ? -7.192 5.892 9.752 1.00 92.19 148 PHE A O 1
ATOM 1167 N N . GLU A 1 149 ? -6.915 7.737 11.009 1.00 90.69 149 GLU A N 1
ATOM 1168 C CA . GLU A 1 149 ? -7.692 7.230 12.139 1.00 90.69 149 GLU A CA 1
ATOM 1169 C C . GLU A 1 149 ? -9.112 6.864 11.711 1.00 90.69 149 GLU A C 1
ATOM 1171 O O . GLU A 1 149 ? -9.612 5.804 12.088 1.00 90.69 149 GLU A O 1
ATOM 1176 N N . ASP A 1 150 ? -9.760 7.714 10.915 1.00 91.56 150 ASP A N 1
ATOM 1177 C CA . ASP A 1 150 ? -11.112 7.471 10.418 1.00 91.56 150 ASP A CA 1
ATOM 1178 C C . ASP A 1 150 ? -11.205 6.241 9.513 1.00 91.56 150 ASP A C 1
ATOM 1180 O O . ASP A 1 150 ? -12.212 5.531 9.557 1.00 91.56 150 ASP A O 1
ATOM 1184 N N . PHE A 1 151 ? -10.174 5.952 8.719 1.00 94.81 151 PHE A N 1
ATOM 1185 C CA . PHE A 1 151 ? -10.143 4.775 7.851 1.00 94.81 151 PHE A CA 1
ATOM 1186 C C . PHE A 1 151 ? -9.776 3.491 8.593 1.00 94.81 151 PHE A C 1
ATOM 1188 O O . PHE A 1 151 ? -10.458 2.479 8.425 1.00 94.81 151 PHE A O 1
ATOM 1195 N N . ALA A 1 152 ? -8.780 3.530 9.479 1.00 94.12 152 ALA A N 1
ATOM 1196 C CA . ALA A 1 152 ? -8.361 2.383 10.289 1.00 94.12 152 ALA A CA 1
ATOM 1197 C C . ALA A 1 152 ? -9.452 1.904 11.272 1.00 94.12 152 ALA A C 1
ATOM 1199 O O . ALA A 1 152 ? -9.427 0.777 11.759 1.00 94.12 152 ALA A O 1
ATOM 1200 N N . ARG A 1 153 ? -10.442 2.757 11.545 1.00 93.94 153 ARG A N 1
ATOM 1201 C CA . ARG A 1 153 ? -11.615 2.490 12.392 1.00 93.94 153 ARG A CA 1
ATOM 1202 C C . ARG A 1 153 ? -12.740 1.710 11.725 1.00 93.94 153 ARG A C 1
ATOM 1204 O O . ARG A 1 153 ? -13.636 1.218 12.426 1.00 93.94 153 ARG A O 1
ATOM 1211 N N . ARG A 1 154 ? -12.738 1.653 10.394 1.00 93.69 154 ARG A N 1
ATOM 1212 C CA . ARG A 1 154 ? -13.762 0.970 9.597 1.00 93.69 154 ARG A CA 1
ATOM 1213 C C . ARG A 1 154 ? -13.544 -0.536 9.626 1.00 93.69 154 ARG A C 1
ATOM 1215 O O . ARG A 1 154 ? -12.465 -1.016 9.963 1.00 93.69 154 ARG A O 1
ATOM 1222 N N . ILE A 1 155 ? -14.590 -1.282 9.289 1.00 90.50 155 ILE A N 1
ATOM 1223 C CA . ILE A 1 155 ? -14.453 -2.707 8.985 1.00 90.50 155 ILE A CA 1
ATOM 1224 C C . ILE A 1 155 ? -13.713 -2.794 7.653 1.00 90.50 155 ILE A C 1
ATOM 1226 O O . ILE A 1 155 ? -14.180 -2.238 6.664 1.00 90.50 155 ILE A O 1
ATOM 1230 N N . ASN A 1 156 ? -12.556 -3.446 7.667 1.00 92.62 156 ASN A N 1
ATOM 1231 C CA . ASN A 1 156 ? -11.649 -3.522 6.533 1.00 92.62 156 ASN A CA 1
ATOM 1232 C C . ASN A 1 156 ? -11.205 -4.970 6.319 1.00 92.62 156 ASN A C 1
ATOM 1234 O O . ASN A 1 156 ? -11.042 -5.728 7.275 1.00 92.62 156 ASN A O 1
ATOM 1238 N N . GLU A 1 157 ? -10.983 -5.315 5.060 1.00 94.00 157 GLU A N 1
ATOM 1239 C CA . GLU A 1 157 ? -10.343 -6.536 4.601 1.00 94.00 157 GLU A CA 1
ATOM 1240 C C . GLU A 1 157 ? -8.871 -6.555 5.037 1.00 94.00 157 GLU A C 1
ATOM 1242 O O . GLU A 1 157 ? -8.238 -5.506 5.203 1.00 94.00 157 GLU A O 1
ATOM 1247 N N . ASP A 1 158 ? -8.293 -7.751 5.175 1.00 93.94 158 ASP A N 1
ATOM 1248 C CA . ASP A 1 158 ? -6.921 -7.910 5.669 1.00 93.94 158 ASP A CA 1
ATOM 1249 C C . ASP A 1 158 ? -5.884 -7.157 4.828 1.00 93.94 158 ASP A C 1
ATOM 1251 O O . ASP A 1 158 ? -4.982 -6.533 5.393 1.00 93.94 158 ASP A O 1
ATOM 1255 N N . TRP A 1 159 ? -6.047 -7.152 3.500 1.00 94.25 159 TRP A N 1
ATOM 1256 C CA . TRP A 1 159 ? -5.165 -6.426 2.582 1.00 94.25 159 TRP A CA 1
ATOM 1257 C C . TRP A 1 159 ? -5.201 -4.914 2.825 1.00 94.25 159 TRP A C 1
ATOM 1259 O O . TRP A 1 159 ? -4.168 -4.250 2.781 1.00 94.25 159 TRP A O 1
ATOM 1269 N N . ARG A 1 160 ? -6.374 -4.356 3.141 1.00 95.81 160 ARG A N 1
ATOM 1270 C CA . ARG A 1 160 ? -6.521 -2.919 3.379 1.00 95.81 160 ARG A CA 1
ATOM 1271 C C . ARG A 1 160 ? -5.901 -2.533 4.714 1.00 95.81 160 ARG A C 1
ATOM 1273 O O . ARG A 1 160 ? -5.245 -1.501 4.809 1.00 95.81 160 ARG A O 1
ATOM 1280 N N . ILE A 1 161 ? -6.058 -3.378 5.734 1.00 95.88 161 ILE A N 1
ATOM 1281 C CA . ILE A 1 161 ? -5.391 -3.199 7.031 1.00 95.88 161 ILE A CA 1
ATOM 1282 C C . ILE A 1 161 ? -3.865 -3.242 6.853 1.00 95.88 161 ILE A C 1
ATOM 1284 O O . ILE A 1 161 ? -3.165 -2.418 7.436 1.00 95.88 161 ILE A O 1
ATOM 1288 N N . ASP A 1 162 ? -3.350 -4.175 6.046 1.00 96.38 162 ASP A N 1
ATOM 1289 C CA . ASP A 1 162 ? -1.921 -4.273 5.716 1.00 96.38 162 ASP A CA 1
ATOM 1290 C C . ASP A 1 162 ? -1.394 -3.000 5.036 1.00 96.38 162 ASP A C 1
ATOM 1292 O O . ASP A 1 162 ? -0.425 -2.401 5.503 1.00 96.38 162 ASP A O 1
ATOM 1296 N N . LEU A 1 163 ? -2.082 -2.518 3.995 1.00 96.38 163 LEU A N 1
ATOM 1297 C CA . LEU A 1 163 ? -1.699 -1.289 3.295 1.00 96.38 163 LEU A CA 1
ATOM 1298 C C . LEU A 1 163 ? -1.772 -0.051 4.193 1.00 96.38 163 LEU A C 1
ATOM 1300 O O . LEU A 1 163 ? -0.857 0.767 4.167 1.00 96.38 163 LEU A O 1
ATOM 1304 N N . LEU A 1 164 ? -2.815 0.089 5.019 1.00 96.44 164 LEU A N 1
ATOM 1305 C CA . LEU A 1 164 ? -2.916 1.189 5.984 1.00 96.44 164 LEU A CA 1
ATOM 1306 C C . LEU A 1 164 ? -1.771 1.145 7.007 1.00 96.44 164 LEU A C 1
ATOM 1308 O O . LEU A 1 164 ? -1.206 2.186 7.342 1.00 96.44 164 LEU A O 1
ATOM 1312 N N . ALA A 1 165 ? -1.393 -0.045 7.476 1.00 95.62 165 ALA A N 1
ATOM 1313 C CA . ALA A 1 165 ? -0.275 -0.226 8.395 1.00 95.62 165 ALA A CA 1
ATOM 1314 C C . ALA A 1 165 ? 1.072 0.158 7.756 1.00 95.62 165 ALA A C 1
ATOM 1316 O O . ALA A 1 165 ? 1.867 0.863 8.380 1.00 95.62 165 ALA A O 1
ATOM 1317 N N . LYS A 1 166 ? 1.314 -0.246 6.504 1.00 95.38 166 LYS A N 1
ATOM 1318 C CA . LYS A 1 166 ? 2.512 0.152 5.749 1.00 95.38 166 LYS A CA 1
ATOM 1319 C C . LYS A 1 166 ? 2.533 1.648 5.444 1.00 95.38 166 LYS A C 1
ATOM 1321 O O . LYS A 1 166 ? 3.574 2.274 5.602 1.00 95.38 166 LYS A O 1
ATOM 1326 N N . ALA A 1 167 ? 1.392 2.236 5.076 1.00 93.88 167 ALA A N 1
ATOM 1327 C CA . ALA A 1 167 ? 1.268 3.674 4.836 1.00 93.88 167 ALA A CA 1
ATOM 1328 C C . ALA A 1 167 ? 1.619 4.484 6.091 1.00 93.88 167 ALA A C 1
ATOM 1330 O O . ALA A 1 167 ? 2.334 5.480 6.012 1.00 93.88 167 ALA A O 1
ATOM 1331 N N . LEU A 1 168 ? 1.148 4.030 7.255 1.00 91.56 168 LEU A N 1
ATOM 1332 C CA . LEU A 1 168 ? 1.472 4.628 8.544 1.00 91.56 168 LEU A CA 1
ATOM 1333 C C . LEU A 1 168 ? 2.978 4.538 8.857 1.00 91.56 168 LEU A C 1
ATOM 1335 O O . LEU A 1 168 ? 3.581 5.537 9.248 1.00 91.56 168 LEU A O 1
ATOM 1339 N N . ALA A 1 169 ? 3.600 3.376 8.651 1.00 90.44 169 ALA A N 1
ATOM 1340 C CA . ALA A 1 169 ? 5.041 3.219 8.849 1.00 90.44 169 ALA A CA 1
ATOM 1341 C C . ALA A 1 169 ? 5.863 4.092 7.882 1.00 90.44 169 ALA A C 1
ATOM 1343 O O . ALA A 1 169 ? 6.820 4.739 8.302 1.00 90.44 169 ALA A O 1
ATOM 1344 N N . ALA A 1 170 ? 5.461 4.167 6.610 1.00 88.75 170 ALA A N 1
ATOM 1345 C CA . ALA A 1 170 ? 6.108 5.005 5.605 1.00 88.75 170 ALA A CA 1
ATOM 1346 C C . ALA A 1 170 ? 6.042 6.495 5.973 1.00 88.75 170 ALA A C 1
ATOM 1348 O O . ALA A 1 170 ? 7.068 7.172 5.934 1.00 88.75 170 ALA A O 1
ATOM 1349 N N . GLN A 1 171 ? 4.873 6.988 6.402 1.00 85.69 171 GLN A N 1
ATOM 1350 C CA . GLN A 1 171 ? 4.691 8.384 6.816 1.00 85.69 171 GLN A CA 1
ATOM 1351 C C . GLN A 1 171 ? 5.531 8.742 8.056 1.00 85.69 171 GLN A C 1
ATOM 1353 O O . GLN A 1 171 ? 6.006 9.871 8.166 1.00 85.69 171 GLN A O 1
ATOM 1358 N N . GLU A 1 172 ? 5.739 7.799 8.980 1.00 83.25 172 GLU A N 1
ATOM 1359 C CA . GLU A 1 172 ? 6.612 7.996 10.145 1.00 83.25 172 GLU A CA 1
ATOM 1360 C C . GLU A 1 172 ? 8.094 8.080 9.741 1.00 83.25 172 GLU A C 1
ATOM 1362 O O . GLU A 1 172 ? 8.804 8.978 10.197 1.00 83.25 172 GLU A O 1
ATOM 1367 N N . THR A 1 173 ? 8.569 7.156 8.898 1.00 81.31 173 THR A N 1
ATOM 1368 C CA . THR A 1 173 ? 9.979 7.108 8.472 1.00 81.31 173 THR A CA 1
ATOM 1369 C C . THR A 1 173 ? 10.325 8.281 7.553 1.00 81.31 173 THR A C 1
ATOM 1371 O O . THR A 1 173 ? 11.360 8.936 7.718 1.00 81.31 173 THR A O 1
ATOM 1374 N N . HIS A 1 174 ? 9.438 8.564 6.602 1.00 82.06 174 HIS A N 1
ATOM 1375 C CA . HIS A 1 174 ? 9.555 9.628 5.616 1.00 82.06 174 HIS A CA 1
ATOM 1376 C C . HIS A 1 174 ? 8.243 10.425 5.578 1.00 82.06 174 HIS A C 1
ATOM 1378 O O . HIS A 1 174 ? 7.299 10.041 4.884 1.00 82.06 174 HIS A O 1
ATOM 1384 N N . PRO A 1 175 ? 8.164 11.545 6.310 1.00 79.88 175 PRO A N 1
ATOM 1385 C CA . PRO A 1 175 ? 7.020 12.446 6.247 1.00 79.88 175 PRO A CA 1
ATOM 1386 C C . PRO A 1 175 ? 6.748 12.878 4.810 1.00 79.88 175 PRO A C 1
ATOM 1388 O O . PRO A 1 175 ? 7.679 13.059 4.027 1.00 79.88 175 PRO A O 1
ATOM 1391 N N . ASP A 1 176 ? 5.471 13.036 4.481 1.00 81.31 176 ASP A N 1
ATOM 1392 C CA . ASP A 1 176 ? 4.973 13.348 3.135 1.00 81.31 176 ASP A CA 1
ATOM 1393 C C . ASP A 1 176 ? 5.252 12.271 2.068 1.00 81.31 176 ASP A C 1
ATOM 1395 O O . ASP A 1 176 ? 4.956 12.485 0.890 1.00 81.31 176 ASP A O 1
ATOM 1399 N N . SER A 1 177 ? 5.748 11.087 2.453 1.00 84.19 177 SER A N 1
ATOM 1400 C CA . SER A 1 177 ? 5.904 9.954 1.526 1.00 84.19 177 SER A CA 1
ATOM 1401 C C . SER A 1 177 ? 4.570 9.408 1.018 1.00 84.19 177 SER A C 1
ATOM 1403 O O . SER A 1 177 ? 4.522 8.851 -0.078 1.00 84.19 177 SER A O 1
ATOM 1405 N N . MET A 1 178 ? 3.487 9.591 1.783 1.00 87.75 178 MET A N 1
ATOM 1406 C CA . MET A 1 178 ? 2.152 9.109 1.442 1.00 87.75 178 MET A CA 1
ATOM 1407 C C . MET A 1 178 ? 1.167 10.260 1.277 1.00 87.75 178 MET A C 1
ATOM 1409 O O . MET A 1 178 ? 0.755 10.918 2.236 1.00 87.75 178 MET A O 1
ATOM 1413 N N . ARG A 1 179 ? 0.684 10.468 0.051 1.00 89.56 179 ARG A N 1
ATOM 1414 C CA . ARG A 1 179 ? -0.320 11.504 -0.216 1.00 89.56 179 ARG A CA 1
ATOM 1415 C C . ARG A 1 179 ? -1.673 11.150 0.396 1.00 89.56 179 ARG A C 1
ATOM 1417 O O . ARG A 1 179 ? -2.121 10.008 0.344 1.00 89.56 179 ARG A O 1
ATOM 1424 N N . ARG A 1 180 ? -2.410 12.171 0.855 1.00 90.81 180 ARG A N 1
ATOM 1425 C CA . ARG A 1 180 ? -3.799 12.016 1.346 1.00 90.81 180 ARG A CA 1
ATOM 1426 C C . ARG A 1 180 ? -4.714 11.338 0.325 1.00 90.81 180 ARG A C 1
ATOM 1428 O O . ARG A 1 180 ? -5.588 10.574 0.711 1.00 90.81 180 ARG A O 1
ATOM 1435 N N . LYS A 1 181 ? -4.508 11.600 -0.973 1.00 91.69 181 LYS A N 1
ATOM 1436 C CA . LYS A 1 181 ? -5.271 10.928 -2.031 1.00 91.69 181 LYS A CA 1
ATOM 1437 C C . LYS A 1 181 ? -4.984 9.425 -2.047 1.00 91.69 181 LYS A C 1
ATOM 1439 O O . LYS A 1 181 ? -5.931 8.663 -2.045 1.00 91.69 181 LYS A O 1
ATOM 1444 N N . ALA A 1 182 ? -3.722 9.003 -1.974 1.00 92.75 182 ALA A N 1
ATOM 1445 C CA . ALA A 1 182 ? -3.378 7.582 -1.904 1.00 92.75 182 ALA A CA 1
ATOM 1446 C C . ALA A 1 182 ? -3.989 6.907 -0.664 1.00 92.75 182 ALA A C 1
ATOM 1448 O O . ALA A 1 182 ? -4.558 5.827 -0.769 1.00 92.75 182 ALA A O 1
ATOM 1449 N N . LEU A 1 183 ? -3.959 7.581 0.491 1.00 93.88 183 LEU A N 1
ATOM 1450 C CA . LEU A 1 183 ? -4.611 7.094 1.710 1.00 93.88 183 LEU A CA 1
ATOM 1451 C C . LEU A 1 183 ? -6.137 6.941 1.543 1.00 93.88 183 LEU A C 1
ATOM 1453 O O . LEU A 1 183 ? -6.710 5.948 1.988 1.00 93.88 183 LEU A O 1
ATOM 1457 N N . TRP A 1 184 ? -6.790 7.910 0.894 1.00 94.56 184 TRP A N 1
ATOM 1458 C CA . TRP A 1 184 ? -8.214 7.841 0.561 1.00 94.56 184 TRP A CA 1
ATOM 1459 C C . TRP A 1 184 ? -8.523 6.681 -0.385 1.00 94.56 184 TRP A C 1
ATOM 1461 O O . TRP A 1 184 ? -9.464 5.936 -0.132 1.00 94.56 184 TRP A O 1
ATOM 1471 N N . GLU A 1 185 ? -7.707 6.492 -1.422 1.00 94.62 185 GLU A N 1
ATOM 1472 C CA . GLU A 1 185 ? -7.869 5.403 -2.387 1.00 94.62 185 GLU A CA 1
ATOM 1473 C C . GLU A 1 185 ? -7.718 4.045 -1.700 1.00 94.62 185 GLU A C 1
ATOM 1475 O O . GLU A 1 185 ? -8.612 3.225 -1.829 1.00 94.62 185 GLU A O 1
ATOM 1480 N N . ILE A 1 186 ? -6.693 3.825 -0.861 1.00 95.12 186 ILE A N 1
ATOM 1481 C CA . ILE A 1 186 ? -6.570 2.584 -0.061 1.00 95.12 186 ILE A CA 1
ATOM 1482 C C . ILE A 1 186 ? -7.867 2.303 0.706 1.00 95.12 186 ILE A C 1
ATOM 1484 O O . ILE A 1 186 ? -8.339 1.167 0.761 1.00 95.12 186 ILE A O 1
ATOM 1488 N N . ALA A 1 187 ? -8.453 3.342 1.301 1.00 93.81 187 ALA A N 1
ATOM 1489 C CA . ALA A 1 187 ? -9.641 3.209 2.124 1.00 93.81 187 ALA A CA 1
ATOM 1490 C C . ALA A 1 187 ? -10.943 2.990 1.337 1.00 93.81 187 ALA A C 1
ATOM 1492 O O . ALA A 1 187 ? -11.883 2.430 1.901 1.00 93.81 187 ALA A O 1
ATOM 1493 N N . MET A 1 188 ? -11.021 3.458 0.087 1.00 93.94 188 MET A N 1
ATOM 1494 C CA . MET A 1 188 ? -12.228 3.379 -0.747 1.00 93.94 188 MET A CA 1
ATOM 1495 C C . MET A 1 188 ? -12.158 2.309 -1.841 1.00 93.94 188 MET A C 1
ATOM 1497 O O . MET A 1 188 ? -13.198 1.974 -2.401 1.00 93.94 188 MET A O 1
ATOM 1501 N N . LEU A 1 189 ? -10.971 1.784 -2.153 1.00 92.81 189 LEU A N 1
ATOM 1502 C CA . LEU A 1 189 ? -10.773 0.812 -3.221 1.00 92.81 189 LEU A CA 1
ATOM 1503 C C . LEU A 1 189 ? -11.552 -0.476 -2.929 1.00 92.81 189 LEU A C 1
ATOM 1505 O O . LEU A 1 189 ? -11.429 -1.072 -1.849 1.00 92.81 189 LEU A O 1
ATOM 1509 N N . GLU A 1 190 ? -12.354 -0.891 -3.906 1.00 92.38 190 GLU A N 1
ATOM 1510 C CA . GLU A 1 190 ? -13.117 -2.134 -3.847 1.00 92.38 190 GLU A CA 1
ATOM 1511 C C . GLU A 1 190 ? -12.181 -3.341 -3.979 1.00 92.38 190 GLU A C 1
ATOM 1513 O O . GLU A 1 190 ? -11.105 -3.256 -4.574 1.00 92.38 190 GLU A O 1
ATOM 1518 N N . ALA A 1 191 ? -12.587 -4.483 -3.420 1.00 91.00 191 ALA A N 1
ATOM 1519 C CA . ALA A 1 191 ? -11.770 -5.696 -3.425 1.00 91.00 191 ALA A CA 1
ATOM 1520 C C . ALA A 1 191 ? -11.401 -6.153 -4.848 1.00 91.00 191 ALA A C 1
ATOM 1522 O O . ALA A 1 191 ? -10.266 -6.565 -5.075 1.00 91.00 191 ALA A O 1
ATOM 1523 N N . ASP A 1 192 ? -12.324 -6.018 -5.800 1.00 89.31 192 ASP A N 1
ATOM 1524 C CA . ASP A 1 192 ? -12.107 -6.382 -7.201 1.00 89.31 192 ASP A CA 1
ATOM 1525 C C . ASP A 1 192 ? -11.086 -5.456 -7.885 1.00 89.31 192 ASP A C 1
ATOM 1527 O O . ASP A 1 192 ? -10.175 -5.923 -8.572 1.00 89.31 192 ASP A O 1
ATOM 1531 N N . ASP A 1 193 ? -11.185 -4.143 -7.642 1.00 91.94 193 ASP A N 1
ATOM 1532 C CA . ASP A 1 193 ? -10.239 -3.155 -8.169 1.00 91.94 193 ASP A CA 1
ATOM 1533 C C . ASP A 1 193 ? -8.839 -3.354 -7.555 1.00 91.94 193 ASP A C 1
ATOM 1535 O O . ASP A 1 193 ? -7.825 -3.260 -8.251 1.00 91.94 193 ASP A O 1
ATOM 1539 N N . PHE A 1 194 ? -8.763 -3.687 -6.260 1.00 93.25 194 PHE A N 1
ATOM 1540 C CA . PHE A 1 194 ? -7.503 -4.062 -5.619 1.00 93.25 194 PHE A CA 1
ATOM 1541 C C . PHE A 1 194 ? -6.943 -5.371 -6.182 1.00 93.25 194 PHE A C 1
ATOM 1543 O O . PHE A 1 194 ? -5.741 -5.467 -6.431 1.00 93.25 194 PHE A O 1
ATOM 1550 N N . GLY A 1 195 ? -7.802 -6.360 -6.436 1.00 91.69 195 GLY A N 1
ATOM 1551 C CA . GLY A 1 195 ? -7.438 -7.599 -7.114 1.00 91.69 195 GLY A CA 1
ATOM 1552 C C . GLY A 1 195 ? -6.783 -7.311 -8.464 1.00 91.69 195 GLY A C 1
ATOM 1553 O O . GLY A 1 195 ? -5.661 -7.756 -8.707 1.00 91.69 195 GLY A O 1
ATOM 1554 N N . ALA A 1 196 ? -7.407 -6.471 -9.291 1.00 92.88 196 ALA A N 1
ATOM 1555 C CA . ALA A 1 196 ? -6.837 -6.022 -10.558 1.00 92.88 196 ALA A CA 1
ATOM 1556 C C . ALA A 1 196 ? -5.486 -5.306 -10.368 1.00 92.88 196 ALA A C 1
ATOM 1558 O O . ALA A 1 196 ? -4.519 -5.629 -11.059 1.00 92.88 196 ALA A O 1
ATOM 1559 N N . LEU A 1 197 ? -5.376 -4.388 -9.401 1.00 94.62 197 LEU A N 1
ATOM 1560 C CA . LEU A 1 197 ? -4.125 -3.674 -9.116 1.00 94.62 197 LEU A CA 1
ATOM 1561 C C . LEU A 1 197 ? -3.002 -4.628 -8.681 1.00 94.62 197 LEU A C 1
ATOM 1563 O O . LEU A 1 197 ? -1.864 -4.493 -9.127 1.00 94.62 197 LEU A O 1
ATOM 1567 N N . SER A 1 198 ? -3.319 -5.626 -7.857 1.00 93.75 198 SER A N 1
ATOM 1568 C CA . SER A 1 198 ? -2.362 -6.641 -7.415 1.00 93.75 198 SER A CA 1
ATOM 1569 C C . SER A 1 198 ? -1.850 -7.479 -8.588 1.00 93.75 198 SER A C 1
ATOM 1571 O O . SER A 1 198 ? -0.649 -7.706 -8.723 1.00 93.75 198 SER A O 1
ATOM 1573 N N . VAL A 1 199 ? -2.746 -7.861 -9.502 1.00 93.38 199 VAL A N 1
ATOM 1574 C CA . VAL A 1 199 ? -2.409 -8.602 -10.717 1.00 93.38 199 VAL A CA 1
ATOM 1575 C C . VAL A 1 199 ? -1.548 -7.761 -11.657 1.00 93.38 199 VAL A C 1
ATOM 1577 O O . VAL A 1 199 ? -0.586 -8.282 -12.226 1.00 93.38 199 VAL A O 1
ATOM 1580 N N . PHE A 1 200 ? -1.848 -6.467 -11.787 1.00 95.81 200 PHE A N 1
ATOM 1581 C CA . PHE A 1 200 ? -1.014 -5.519 -12.522 1.00 95.81 200 PHE A CA 1
ATOM 1582 C C . PHE A 1 200 ? 0.405 -5.475 -11.945 1.00 95.81 200 PHE A C 1
ATOM 1584 O O . PHE A 1 200 ? 1.360 -5.699 -12.687 1.00 95.81 200 PHE A O 1
ATOM 1591 N N . CYS A 1 201 ? 0.554 -5.281 -10.631 1.00 96.06 201 CYS A N 1
ATOM 1592 C CA . CYS A 1 201 ? 1.861 -5.267 -9.969 1.00 96.06 201 CYS A CA 1
ATOM 1593 C C . CYS A 1 201 ? 2.623 -6.586 -10.167 1.00 96.06 201 CYS A C 1
ATOM 1595 O O . CYS A 1 201 ? 3.773 -6.576 -10.587 1.00 96.06 201 CYS A O 1
ATOM 1597 N N . ASN A 1 202 ? 1.968 -7.729 -9.960 1.00 95.06 202 ASN A N 1
ATOM 1598 C CA . ASN A 1 202 ? 2.579 -9.057 -10.112 1.00 95.06 202 ASN A CA 1
ATOM 1599 C C . ASN A 1 202 ? 3.031 -9.363 -11.547 1.00 95.06 202 ASN A C 1
ATOM 1601 O O . ASN A 1 202 ? 3.952 -10.150 -11.762 1.00 95.06 202 ASN A O 1
ATOM 1605 N N . SER A 1 203 ? 2.369 -8.752 -12.529 1.00 95.38 203 SER A N 1
ATOM 1606 C CA . SER A 1 203 ? 2.649 -8.944 -13.954 1.00 95.38 203 SER A CA 1
ATOM 1607 C C . SER A 1 203 ? 3.602 -7.898 -14.528 1.00 95.38 203 SER A C 1
ATOM 1609 O O . SER A 1 203 ? 3.997 -8.022 -15.683 1.00 95.38 203 SER A O 1
ATOM 1611 N N . SER A 1 204 ? 3.948 -6.866 -13.759 1.00 96.44 204 SER A N 1
ATOM 1612 C CA . SER A 1 204 ? 4.799 -5.760 -14.197 1.00 96.44 204 SER A CA 1
ATOM 1613 C C . SER A 1 204 ? 6.282 -6.107 -14.106 1.00 96.44 204 SER A C 1
ATOM 1615 O O . SER A 1 204 ? 6.689 -6.901 -13.262 1.00 96.44 204 SER A O 1
ATOM 1617 N N . VAL A 1 205 ? 7.097 -5.449 -14.931 1.00 96.06 205 VAL A N 1
ATOM 1618 C CA . VAL A 1 205 ? 8.525 -5.264 -14.642 1.00 96.06 205 VAL A CA 1
ATOM 1619 C C . VAL A 1 205 ? 8.680 -3.995 -13.808 1.00 96.06 205 VAL A C 1
ATOM 1621 O O . VAL A 1 205 ? 7.997 -3.002 -14.063 1.00 96.06 205 VAL A O 1
ATOM 1624 N N . TYR A 1 206 ? 9.540 -4.016 -12.797 1.00 95.81 206 TYR A N 1
ATOM 1625 C CA . TYR A 1 206 ? 9.802 -2.844 -11.968 1.00 95.81 206 TYR A CA 1
ATOM 1626 C C . TYR A 1 206 ? 11.084 -2.175 -12.443 1.00 95.81 206 TYR A C 1
ATOM 1628 O O . TYR A 1 206 ? 12.146 -2.785 -12.390 1.00 95.81 206 TYR A O 1
ATOM 1636 N N . LEU A 1 207 ? 10.978 -0.929 -12.904 1.00 92.31 207 LEU A N 1
ATOM 1637 C CA . LEU A 1 207 ? 12.124 -0.082 -13.248 1.00 92.31 207 LEU A CA 1
ATOM 1638 C C . LEU A 1 207 ? 12.275 0.985 -12.162 1.00 92.31 207 LEU A C 1
ATOM 1640 O O . LEU A 1 207 ? 11.372 1.808 -11.991 1.00 92.31 207 LEU A O 1
ATOM 1644 N N . ASP A 1 208 ? 13.363 0.937 -11.393 1.00 89.69 208 ASP A N 1
ATOM 1645 C CA . ASP A 1 208 ? 13.605 1.786 -10.213 1.00 89.69 208 ASP A CA 1
ATOM 1646 C C . ASP A 1 208 ? 12.389 1.869 -9.274 1.00 89.69 208 ASP A C 1
ATOM 1648 O O . ASP A 1 208 ? 11.896 2.941 -8.903 1.00 89.69 208 ASP A O 1
ATOM 1652 N N . GLY A 1 209 ? 11.836 0.700 -8.942 1.00 89.88 209 GLY A N 1
ATOM 1653 C CA . GLY A 1 209 ? 10.675 0.574 -8.063 1.00 89.88 209 GLY A CA 1
ATOM 1654 C C . GLY A 1 209 ? 9.340 1.020 -8.678 1.00 89.88 209 GLY A C 1
ATOM 1655 O O . GLY A 1 209 ? 8.337 1.085 -7.962 1.00 89.88 209 GLY A O 1
ATOM 1656 N N . LYS A 1 210 ? 9.285 1.345 -9.979 1.00 93.31 210 LYS A N 1
ATOM 1657 C CA . LYS A 1 210 ? 8.039 1.686 -10.687 1.00 93.31 210 LYS A CA 1
ATOM 1658 C C . LYS A 1 210 ? 7.527 0.477 -11.478 1.00 93.31 210 LYS A C 1
ATOM 1660 O O . LYS A 1 210 ? 8.212 0.060 -12.411 1.00 93.31 210 LYS A O 1
ATOM 1665 N N . PRO A 1 211 ? 6.328 -0.055 -11.174 1.00 96.56 211 PRO A N 1
ATOM 1666 C CA . PRO A 1 211 ? 5.740 -1.142 -11.949 1.00 96.56 211 PRO A CA 1
ATOM 1667 C C . PRO A 1 211 ? 5.291 -0.650 -13.325 1.00 96.56 211 PRO A C 1
ATOM 1669 O O .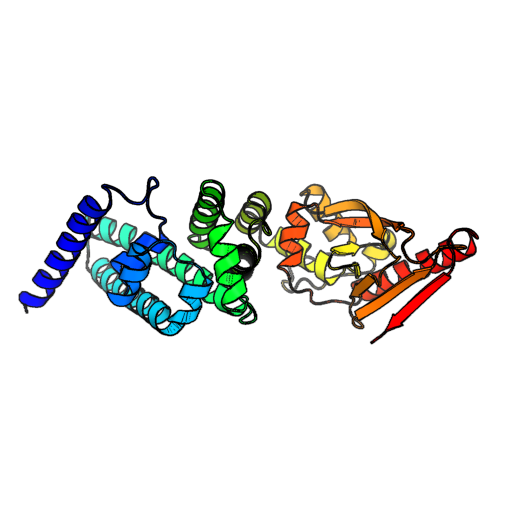 PRO A 1 211 ? 4.561 0.340 -13.431 1.00 96.56 211 PRO A O 1
ATOM 1672 N N . LEU A 1 212 ? 5.709 -1.360 -14.368 1.00 96.38 212 LEU A N 1
ATOM 1673 C CA . LEU A 1 212 ? 5.378 -1.074 -15.756 1.00 96.38 212 LEU A CA 1
ATOM 1674 C C . LEU A 1 212 ? 4.948 -2.342 -16.492 1.00 96.38 212 LEU A C 1
ATOM 1676 O O . LEU A 1 212 ? 5.594 -3.389 -16.405 1.00 96.38 212 LEU A O 1
ATOM 1680 N N . VAL A 1 213 ? 3.892 -2.208 -17.292 1.00 96.75 213 VAL A N 1
ATOM 1681 C CA . VAL A 1 213 ? 3.508 -3.197 -18.302 1.00 96.75 213 VAL A CA 1
ATOM 1682 C C . VAL A 1 213 ? 3.835 -2.625 -19.678 1.00 96.75 213 VAL A C 1
ATOM 1684 O O . VAL A 1 213 ? 3.241 -1.644 -20.120 1.00 96.75 213 VAL A O 1
ATOM 1687 N N . LEU A 1 214 ? 4.811 -3.236 -20.334 1.00 94.75 214 LEU A N 1
ATOM 1688 C CA . LEU A 1 214 ? 5.384 -2.849 -21.623 1.00 94.75 214 LEU A CA 1
ATOM 1689 C C . LEU A 1 214 ? 4.779 -3.625 -22.793 1.00 94.75 214 LEU A C 1
ATOM 1691 O O . LEU A 1 214 ? 4.813 -3.152 -23.922 1.00 94.75 214 LEU A O 1
ATOM 1695 N N . LEU A 1 215 ? 4.241 -4.813 -22.516 1.00 93.06 215 LEU A N 1
ATOM 1696 C CA . LEU A 1 215 ? 3.614 -5.669 -23.516 1.00 93.06 215 LEU A CA 1
ATOM 1697 C C . LEU A 1 215 ? 2.460 -4.949 -24.217 1.00 93.06 215 LEU A C 1
ATOM 1699 O O . LEU A 1 215 ? 1.647 -4.290 -23.565 1.00 93.06 215 LEU A O 1
ATOM 1703 N N . ASP A 1 216 ? 2.328 -5.158 -25.523 1.00 90.12 216 ASP A N 1
ATOM 1704 C CA . ASP A 1 216 ? 1.180 -4.672 -26.287 1.00 90.12 216 ASP A CA 1
ATOM 1705 C C . ASP A 1 216 ? -0.101 -5.462 -25.955 1.00 90.12 216 ASP A C 1
ATOM 1707 O O . ASP A 1 216 ? -0.021 -6.616 -25.518 1.00 90.12 216 ASP A O 1
ATOM 1711 N N . PRO A 1 217 ? -1.307 -4.908 -26.202 1.00 88.56 217 PRO A N 1
ATOM 1712 C CA . PRO A 1 217 ? -2.573 -5.572 -25.872 1.00 88.56 217 PRO A CA 1
ATOM 1713 C C . PRO A 1 217 ? -2.708 -7.007 -26.412 1.00 88.56 217 PRO A C 1
ATOM 1715 O O . PRO A 1 217 ? -3.261 -7.881 -25.743 1.00 88.56 217 PRO A O 1
ATOM 1718 N N . GLU A 1 218 ? -2.173 -7.290 -27.603 1.00 90.12 218 GLU A N 1
ATOM 1719 C CA . GLU A 1 218 ? -2.173 -8.642 -28.180 1.00 90.12 218 GLU A CA 1
ATOM 1720 C C . GLU A 1 218 ? -1.316 -9.633 -27.383 1.00 90.12 218 GLU A C 1
ATOM 1722 O O . GLU A 1 218 ? -1.673 -10.806 -27.253 1.00 90.12 218 GLU A O 1
ATOM 1727 N N . GLU A 1 219 ? -0.195 -9.178 -26.824 1.00 91.25 219 GLU A N 1
ATOM 1728 C CA . GLU A 1 219 ? 0.664 -9.996 -25.974 1.00 91.25 219 GLU A CA 1
ATOM 1729 C C . GLU A 1 219 ? 0.085 -10.139 -24.569 1.00 91.25 219 GLU A C 1
ATOM 1731 O O . GLU A 1 219 ? 0.081 -11.243 -24.027 1.00 91.25 219 GLU A O 1
ATOM 1736 N N . GLN A 1 220 ? -0.496 -9.069 -24.021 1.00 91.75 220 GLN A N 1
ATOM 1737 C CA . GLN A 1 220 ? -1.209 -9.090 -22.741 1.00 91.75 220 GLN A CA 1
ATOM 1738 C C . GLN A 1 220 ? -2.343 -10.134 -22.734 1.00 91.75 220 GLN A C 1
ATOM 1740 O O . GLN A 1 220 ? -2.525 -10.851 -21.750 1.00 91.75 220 GLN A O 1
ATOM 1745 N N . ASN A 1 221 ? -3.068 -10.290 -23.849 1.00 90.75 221 ASN A N 1
ATOM 1746 C CA . ASN A 1 221 ? -4.149 -11.275 -23.989 1.00 90.75 221 ASN A CA 1
ATOM 1747 C C . ASN A 1 221 ? -3.701 -12.738 -23.818 1.00 90.75 221 ASN A C 1
ATOM 1749 O O . ASN A 1 221 ? -4.538 -13.601 -23.547 1.00 90.75 221 ASN A O 1
ATOM 1753 N N . LYS A 1 222 ? -2.402 -13.032 -23.970 1.00 90.56 222 LYS A N 1
ATOM 1754 C CA . LYS A 1 222 ? -1.847 -14.389 -23.831 1.00 90.56 222 LYS A CA 1
ATOM 1755 C C . LYS A 1 222 ? -1.744 -14.828 -22.369 1.00 90.56 222 LYS A C 1
ATOM 1757 O O . LYS A 1 222 ? -1.694 -16.025 -22.099 1.00 90.56 222 LYS A O 1
ATOM 1762 N N . PHE A 1 223 ? -1.727 -13.880 -21.434 1.00 89.06 223 PHE A N 1
ATOM 1763 C CA . PHE A 1 223 ? -1.580 -14.149 -20.008 1.00 89.06 223 PHE A CA 1
ATOM 1764 C C . PHE A 1 223 ? -2.954 -14.221 -19.352 1.00 89.06 223 PHE A C 1
ATOM 1766 O O . PHE A 1 223 ? -3.527 -13.200 -18.967 1.00 89.06 223 PHE A O 1
ATOM 1773 N N . LYS A 1 224 ? -3.482 -15.444 -19.248 1.00 84.81 224 LYS A N 1
ATOM 1774 C CA . LYS A 1 224 ? -4.618 -15.750 -18.376 1.00 84.81 224 LYS A CA 1
ATOM 1775 C C . LYS A 1 224 ? -4.116 -15.833 -16.942 1.00 84.81 224 LYS A C 1
ATOM 1777 O O . LYS A 1 224 ? -3.112 -16.492 -16.682 1.00 84.81 224 LYS A O 1
ATOM 1782 N N . LEU A 1 225 ? -4.790 -15.133 -16.044 1.00 73.25 225 LEU A N 1
ATOM 1783 C CA . LEU A 1 225 ? -4.391 -15.030 -14.652 1.00 73.25 225 LEU A CA 1
ATOM 1784 C C . LEU A 1 225 ? -5.423 -15.803 -13.843 1.00 73.25 225 LEU A C 1
ATOM 1786 O O . LEU A 1 225 ? -6.617 -15.510 -13.927 1.00 73.25 225 LEU A O 1
ATOM 1790 N N . ASP A 1 226 ? -4.957 -16.808 -13.104 1.00 61.44 226 ASP A N 1
ATOM 1791 C CA . ASP A 1 226 ? -5.798 -17.536 -12.161 1.00 61.44 226 ASP A CA 1
ATOM 1792 C C . ASP A 1 226 ? -6.151 -16.569 -11.032 1.00 61.44 226 ASP A C 1
ATOM 1794 O O . ASP A 1 226 ? -5.361 -16.328 -10.115 1.00 61.44 226 ASP A O 1
ATOM 1798 N N . ALA A 1 227 ? -7.329 -15.954 -11.122 1.00 54.38 227 ALA A N 1
ATOM 1799 C CA . ALA A 1 227 ? -7.916 -15.312 -9.965 1.00 54.38 227 ALA A CA 1
ATOM 1800 C C . ALA A 1 227 ? -8.156 -16.422 -8.934 1.00 54.38 227 ALA A C 1
ATOM 1802 O O . ALA A 1 227 ? -8.850 -17.397 -9.207 1.00 54.38 227 ALA A O 1
ATOM 1803 N N . SER A 1 228 ? -7.554 -16.290 -7.751 1.00 47.81 228 SER A N 1
ATOM 1804 C CA . SER A 1 228 ? -7.663 -17.262 -6.653 1.00 47.81 228 SER A CA 1
ATOM 1805 C C . SER A 1 228 ? -9.101 -17.503 -6.173 1.00 47.81 228 SER A C 1
ATOM 1807 O O . SER A 1 228 ? -9.342 -18.421 -5.396 1.00 47.81 228 SER A O 1
ATOM 1809 N N . ASP A 1 229 ? -10.044 -16.691 -6.639 1.00 46.28 229 ASP A N 1
ATOM 1810 C CA . ASP A 1 229 ? -11.472 -16.932 -6.569 1.00 46.28 229 ASP A CA 1
ATOM 1811 C C . ASP A 1 229 ? -11.970 -17.127 -8.005 1.00 46.28 229 ASP A C 1
ATOM 1813 O O . ASP A 1 229 ? -11.837 -16.203 -8.807 1.00 46.28 229 ASP A O 1
ATOM 1817 N N . ASP A 1 230 ? -12.573 -18.289 -8.299 1.00 45.06 230 ASP A N 1
ATOM 1818 C CA . ASP A 1 230 ? -13.202 -18.771 -9.557 1.00 45.06 230 ASP A CA 1
ATOM 1819 C C . ASP A 1 230 ? -14.194 -17.799 -10.251 1.00 45.06 230 ASP A C 1
ATOM 1821 O O . ASP A 1 230 ? -15.007 -18.185 -11.094 1.00 45.06 230 ASP A O 1
ATOM 1825 N N . ARG A 1 231 ? -14.217 -16.524 -9.872 1.00 47.34 231 ARG A N 1
ATOM 1826 C CA . ARG A 1 231 ? -15.179 -15.536 -10.328 1.00 47.34 231 ARG A CA 1
ATOM 1827 C C . ARG A 1 231 ? -14.827 -14.983 -11.698 1.00 47.34 231 ARG A C 1
ATOM 1829 O O . ARG A 1 231 ? -15.778 -14.782 -12.444 1.00 47.34 231 ARG A O 1
ATOM 1836 N N . TRP A 1 232 ? -13.553 -14.824 -12.083 1.00 51.09 232 TRP A N 1
ATOM 1837 C CA . TRP A 1 232 ? -13.187 -14.231 -13.382 1.00 51.09 232 TRP A CA 1
ATOM 1838 C C . TRP A 1 232 ? -12.021 -14.946 -14.093 1.00 51.09 232 TRP A C 1
ATOM 1840 O O . TRP A 1 232 ? -10.887 -14.915 -13.619 1.00 51.09 232 TRP A O 1
ATOM 1850 N N . GLU A 1 233 ? -12.260 -15.476 -15.303 1.00 56.91 233 GLU A N 1
ATOM 1851 C CA . GLU A 1 233 ? -11.186 -15.650 -16.296 1.00 56.91 233 GLU A CA 1
ATOM 1852 C C . GLU A 1 233 ? -10.736 -14.252 -16.744 1.00 56.91 233 GLU A C 1
ATOM 1854 O O . GLU A 1 233 ? -11.291 -13.669 -17.679 1.00 56.91 233 GLU A O 1
ATOM 1859 N N . THR A 1 234 ? -9.754 -13.684 -16.049 1.00 71.56 234 THR A N 1
ATOM 1860 C CA . THR A 1 234 ? -9.231 -12.353 -16.373 1.00 71.56 234 THR A CA 1
ATOM 1861 C C . THR A 1 234 ? -7.885 -12.510 -17.060 1.00 71.56 234 THR A C 1
ATOM 1863 O O . THR A 1 234 ? -7.009 -13.229 -16.582 1.00 71.56 234 THR A O 1
ATOM 1866 N N . ASN A 1 235 ? -7.712 -11.858 -18.207 1.00 88.44 235 ASN A N 1
ATOM 1867 C CA . ASN A 1 235 ? -6.402 -11.731 -18.834 1.00 88.44 235 ASN A CA 1
ATOM 1868 C C . ASN A 1 235 ? -5.783 -10.366 -18.503 1.00 88.44 235 ASN A C 1
ATOM 1870 O O . ASN A 1 235 ? -6.478 -9.445 -18.061 1.00 88.44 235 ASN A O 1
ATOM 1874 N N . LEU A 1 236 ? -4.475 -10.228 -18.719 1.00 92.50 236 LEU A N 1
ATOM 1875 C CA . LEU A 1 236 ? -3.752 -9.003 -18.363 1.00 92.50 236 LEU A CA 1
ATOM 1876 C C . LEU A 1 236 ? -4.290 -7.764 -19.100 1.00 92.50 236 LEU A C 1
ATOM 1878 O O . LEU A 1 236 ? -4.319 -6.679 -18.524 1.00 92.50 236 LEU A O 1
ATOM 1882 N N . ALA A 1 237 ? -4.773 -7.921 -20.336 1.00 93.69 237 ALA A N 1
ATOM 1883 C CA . ALA A 1 237 ? -5.330 -6.812 -21.113 1.00 93.69 237 ALA A CA 1
ATOM 1884 C C . ALA A 1 237 ? -6.599 -6.238 -20.465 1.00 93.69 237 ALA A C 1
ATOM 1886 O O . ALA A 1 237 ? -6.752 -5.021 -20.362 1.00 93.69 237 ALA A O 1
ATOM 1887 N N . HIS A 1 238 ? -7.485 -7.108 -19.972 1.00 92.31 238 HIS A N 1
ATOM 1888 C CA . HIS A 1 238 ? -8.674 -6.694 -19.232 1.00 92.31 238 HIS A CA 1
ATOM 1889 C C . HIS A 1 238 ? -8.276 -5.967 -17.942 1.00 92.31 238 HIS A C 1
ATOM 1891 O O . HIS A 1 238 ? -8.777 -4.876 -17.687 1.00 92.31 238 HIS A O 1
ATOM 1897 N N . VAL A 1 239 ? -7.319 -6.503 -17.176 1.00 93.44 239 VAL A N 1
ATOM 1898 C CA . VAL A 1 239 ? -6.820 -5.855 -15.949 1.00 93.44 239 VAL A CA 1
ATOM 1899 C C . VAL A 1 239 ? -6.318 -4.436 -16.229 1.00 93.44 239 VAL A C 1
ATOM 1901 O O . VAL A 1 239 ? -6.747 -3.489 -15.573 1.00 93.44 239 VAL A O 1
ATOM 1904 N N . VAL A 1 240 ? -5.451 -4.269 -17.232 1.00 95.19 240 VAL A N 1
ATOM 1905 C CA . VAL A 1 240 ? -4.903 -2.956 -17.606 1.00 95.19 240 VAL A CA 1
ATOM 1906 C C . VAL A 1 240 ? -6.013 -2.001 -18.054 1.00 95.19 240 VAL A C 1
ATOM 1908 O O . VAL A 1 240 ? -6.015 -0.838 -17.647 1.00 95.19 240 VAL A O 1
ATOM 1911 N N . SER A 1 241 ? -6.978 -2.479 -18.845 1.00 94.44 241 SER A N 1
ATOM 1912 C CA . SER A 1 241 ? -8.120 -1.670 -19.286 1.00 94.44 241 SER A CA 1
ATOM 1913 C C . SER A 1 241 ? -8.976 -1.208 -18.107 1.00 94.44 241 SER A C 1
ATOM 1915 O O . SER A 1 241 ? -9.236 -0.016 -17.981 1.00 94.44 241 SER A O 1
ATOM 1917 N N . ALA A 1 242 ? -9.352 -2.119 -17.205 1.00 93.50 242 ALA A N 1
ATOM 1918 C CA . ALA A 1 242 ? -10.187 -1.808 -16.047 1.00 93.50 242 ALA A CA 1
ATOM 1919 C C . ALA A 1 242 ? -9.519 -0.778 -15.123 1.00 93.50 242 ALA A C 1
ATOM 1921 O O . ALA A 1 242 ? -10.145 0.196 -14.707 1.00 93.50 242 ALA A O 1
ATOM 1922 N N . LEU A 1 243 ? -8.219 -0.940 -14.856 1.00 95.56 243 LEU A N 1
ATOM 1923 C CA . LEU A 1 243 ? -7.457 0.022 -14.058 1.00 95.56 243 LEU A CA 1
ATOM 1924 C C . LEU A 1 243 ? -7.293 1.373 -14.763 1.00 95.56 243 LEU A C 1
ATOM 1926 O O . LEU A 1 243 ? -7.218 2.403 -14.089 1.00 95.56 243 LEU A O 1
ATOM 1930 N N . THR A 1 244 ? -7.252 1.383 -16.097 1.00 96.19 244 THR A N 1
ATOM 1931 C CA . THR A 1 244 ? -7.223 2.620 -16.887 1.00 96.19 244 THR A CA 1
ATOM 1932 C C . THR A 1 244 ? -8.550 3.367 -16.791 1.00 96.19 244 THR A C 1
ATOM 1934 O O . THR A 1 244 ? -8.553 4.565 -16.515 1.00 96.19 244 THR A O 1
ATOM 1937 N N . ASP A 1 245 ? -9.677 2.663 -16.914 1.00 95.06 245 ASP A N 1
ATOM 1938 C CA . ASP A 1 245 ? -11.016 3.252 -16.782 1.00 95.06 245 ASP A CA 1
ATOM 1939 C C . ASP A 1 245 ? -11.261 3.821 -15.373 1.00 95.06 245 ASP A C 1
ATOM 1941 O O . ASP A 1 245 ? -11.944 4.834 -15.208 1.00 95.06 245 ASP A O 1
ATOM 1945 N N . LYS A 1 246 ? -10.651 3.210 -14.350 1.00 92.75 246 LYS A N 1
ATOM 1946 C CA . LYS A 1 246 ? -10.658 3.692 -12.957 1.00 92.75 246 LYS A CA 1
ATOM 1947 C C . LYS A 1 246 ? -9.663 4.831 -12.692 1.00 92.75 246 LYS A C 1
ATOM 1949 O O . LYS A 1 246 ? -9.674 5.412 -11.609 1.00 92.75 246 LYS A O 1
ATOM 1954 N N . GLY A 1 247 ? -8.792 5.158 -13.648 1.00 94.94 247 GLY A N 1
ATOM 1955 C CA . GLY A 1 247 ? -7.753 6.179 -13.495 1.00 94.94 247 GLY A CA 1
ATOM 1956 C C . GLY A 1 247 ? -6.614 5.783 -12.546 1.00 94.94 247 GLY A C 1
ATOM 1957 O O . GLY A 1 247 ? -5.909 6.650 -12.032 1.00 94.94 247 GLY A O 1
ATOM 1958 N N . LEU A 1 248 ? -6.427 4.490 -12.277 1.00 95.31 248 LEU A N 1
ATOM 1959 C CA . LEU A 1 248 ? -5.324 3.977 -11.455 1.00 95.31 248 LEU A CA 1
ATOM 1960 C C . LEU A 1 248 ? -4.074 3.711 -12.294 1.00 95.31 248 LEU A C 1
ATOM 1962 O O . LEU A 1 248 ? -2.956 3.904 -11.823 1.00 95.31 248 LEU A O 1
ATOM 1966 N N . VAL A 1 249 ? -4.265 3.319 -13.549 1.00 96.75 249 VAL A N 1
ATOM 1967 C CA . VAL A 1 249 ? -3.207 3.093 -14.537 1.00 96.75 249 VAL A CA 1
ATOM 1968 C C . VAL A 1 249 ? -3.449 4.013 -15.727 1.00 96.75 249 VAL A C 1
ATOM 1970 O O . VAL A 1 249 ? -4.570 4.432 -15.994 1.00 96.75 249 VAL A O 1
ATOM 1973 N N . GLN A 1 250 ? -2.392 4.371 -16.440 1.00 95.88 250 GLN A N 1
ATOM 1974 C CA . GLN A 1 250 ? -2.494 5.140 -17.671 1.00 95.88 250 GLN A CA 1
ATOM 1975 C C . GLN A 1 250 ? -1.379 4.738 -18.632 1.00 95.88 250 GLN A C 1
ATOM 1977 O O . GLN A 1 250 ? -0.314 4.264 -18.224 1.00 95.88 250 GLN A O 1
ATOM 1982 N N . LYS A 1 251 ? -1.618 4.953 -19.927 1.00 94.50 251 LYS A N 1
ATOM 1983 C CA . LYS A 1 251 ? -0.557 4.848 -20.924 1.00 94.50 251 LYS A CA 1
ATOM 1984 C C . LYS A 1 251 ? 0.385 6.037 -20.758 1.00 94.50 251 LYS A C 1
ATOM 1986 O O . LYS A 1 251 ? -0.053 7.185 -20.818 1.00 94.50 251 LYS A O 1
ATOM 1991 N N . ILE A 1 252 ? 1.664 5.756 -20.558 1.00 91.69 252 ILE A N 1
ATOM 1992 C CA . ILE A 1 252 ? 2.717 6.746 -20.348 1.00 91.69 252 ILE A CA 1
ATOM 1993 C C . ILE A 1 252 ? 3.863 6.524 -21.325 1.00 91.69 252 ILE A C 1
ATOM 1995 O O . ILE A 1 252 ? 4.068 5.428 -21.846 1.00 91.69 252 ILE A O 1
ATOM 1999 N N . LEU A 1 253 ? 4.624 7.588 -21.550 1.00 88.38 253 LEU A N 1
ATOM 2000 C CA . LEU A 1 253 ? 5.968 7.492 -22.092 1.00 88.38 253 LEU A CA 1
ATOM 2001 C C . LEU A 1 253 ? 6.920 7.549 -20.897 1.00 88.38 253 LEU A C 1
ATOM 2003 O O . LEU A 1 253 ? 7.194 8.628 -20.371 1.00 88.38 253 LEU A O 1
ATOM 2007 N N . THR A 1 254 ? 7.328 6.385 -20.397 1.00 80.50 254 THR A N 1
ATOM 2008 C CA . THR A 1 254 ? 8.201 6.303 -19.227 1.00 80.50 254 THR A CA 1
ATOM 2009 C C . THR A 1 254 ? 9.588 6.763 -19.620 1.00 80.50 254 THR A C 1
ATOM 2011 O O . THR A 1 254 ? 10.199 6.175 -20.506 1.00 80.50 254 THR A O 1
ATOM 2014 N N . GLN A 1 255 ? 10.087 7.776 -18.921 1.00 82.50 255 GLN A N 1
ATOM 2015 C CA . GLN A 1 255 ? 11.475 8.198 -18.985 1.00 82.50 255 GLN A CA 1
ATOM 2016 C C . GLN A 1 255 ? 12.201 7.726 -17.724 1.00 82.50 255 GLN A C 1
ATOM 2018 O O . GLN A 1 255 ? 11.720 7.968 -16.611 1.00 82.50 255 GLN A O 1
ATOM 2023 N N . PHE A 1 256 ? 13.342 7.068 -17.893 1.00 76.75 256 PHE A N 1
ATOM 2024 C CA . PHE A 1 256 ? 14.243 6.717 -16.797 1.00 76.75 256 PHE A CA 1
ATOM 2025 C C . PHE A 1 256 ? 15.668 7.139 -17.155 1.00 76.75 256 PHE A C 1
ATOM 2027 O O . PHE A 1 256 ? 16.064 7.053 -18.319 1.00 76.75 256 PHE A O 1
ATOM 2034 N N . ASP A 1 257 ? 16.377 7.678 -16.163 1.00 72.69 257 ASP A N 1
ATOM 2035 C CA . ASP A 1 257 ? 17.779 8.070 -16.292 1.00 72.69 257 ASP A CA 1
ATOM 2036 C C . ASP A 1 257 ? 18.634 6.814 -16.203 1.00 72.69 257 ASP A C 1
ATOM 2038 O O . ASP A 1 257 ? 18.351 5.927 -15.408 1.00 72.69 257 ASP A O 1
ATOM 2042 N N . THR A 1 258 ? 19.638 6.717 -17.054 1.00 72.81 258 THR A N 1
ATOM 2043 C CA . THR A 1 258 ? 20.427 5.497 -17.236 1.00 72.81 258 THR A CA 1
ATOM 2044 C C . THR A 1 258 ? 21.926 5.709 -17.069 1.00 72.81 258 THR A C 1
ATOM 2046 O O . THR A 1 258 ? 22.725 4.805 -17.328 1.00 72.81 258 THR A O 1
ATOM 2049 N N . THR A 1 259 ? 22.309 6.910 -16.645 1.00 68.69 259 THR A N 1
ATOM 2050 C CA . THR A 1 259 ? 23.698 7.268 -16.339 1.00 68.69 259 THR A CA 1
ATOM 2051 C C . THR A 1 259 ? 24.173 6.611 -15.052 1.00 68.69 259 THR A C 1
ATOM 2053 O O . THR A 1 259 ? 25.337 6.213 -14.926 1.00 68.69 259 THR A O 1
ATOM 2056 N N . GLU A 1 260 ? 23.240 6.446 -14.121 1.00 75.31 260 GLU A N 1
ATOM 2057 C CA . GLU A 1 260 ? 23.353 5.589 -12.957 1.00 75.31 260 GLU A CA 1
ATOM 2058 C C . GLU A 1 260 ? 22.819 4.186 -13.261 1.00 75.31 260 GLU A C 1
ATOM 2060 O O . GLU A 1 260 ? 22.217 3.915 -14.302 1.00 75.31 260 GLU A O 1
ATOM 2065 N N . VAL A 1 261 ? 23.095 3.261 -12.347 1.00 84.44 261 VAL A N 1
ATOM 2066 C CA . VAL A 1 261 ? 22.604 1.892 -12.460 1.00 84.44 261 VAL A CA 1
ATOM 2067 C C . VAL A 1 261 ? 21.102 1.880 -12.186 1.00 84.44 261 VAL A C 1
ATOM 2069 O O . VAL A 1 261 ? 20.679 2.144 -11.063 1.00 84.44 261 VAL A O 1
ATOM 2072 N N . VAL A 1 262 ? 20.321 1.525 -13.203 1.00 88.38 262 VAL A N 1
A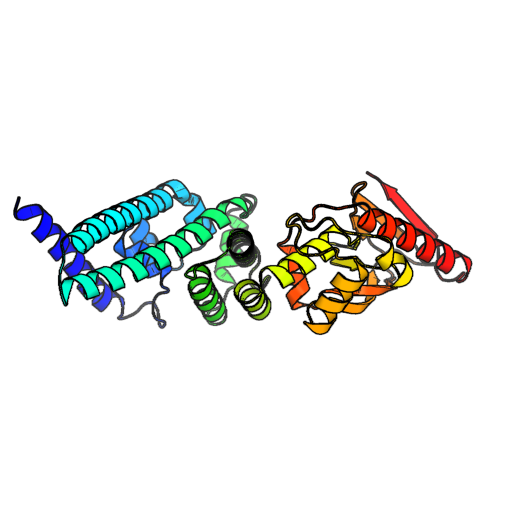TOM 2073 C CA . VAL A 1 262 ? 18.873 1.325 -13.095 1.00 88.38 262 VAL A CA 1
ATOM 2074 C C . VAL A 1 262 ? 18.602 -0.082 -12.603 1.00 88.38 262 VAL A C 1
ATOM 2076 O O . VAL A 1 262 ? 19.125 -1.058 -13.151 1.00 88.38 262 VAL A O 1
ATOM 2079 N N . THR A 1 263 ? 17.757 -0.190 -11.586 1.00 92.62 263 THR A N 1
ATOM 2080 C CA . THR A 1 263 ? 17.335 -1.479 -11.038 1.00 92.62 263 THR A CA 1
ATOM 2081 C C . THR A 1 263 ? 16.134 -1.998 -11.820 1.00 92.62 263 THR A C 1
ATOM 2083 O O . THR A 1 263 ? 15.150 -1.282 -12.014 1.00 92.62 263 THR A O 1
ATOM 2086 N N . VAL A 1 264 ? 16.213 -3.249 -12.268 1.00 94.06 264 VAL A N 1
ATOM 2087 C CA . VAL A 1 264 ? 15.175 -3.931 -13.043 1.00 94.06 264 VAL A CA 1
ATOM 2088 C C . VAL A 1 264 ? 14.759 -5.200 -12.309 1.00 94.06 264 VAL A C 1
ATOM 2090 O O . VAL A 1 264 ? 15.494 -6.183 -12.311 1.00 94.06 264 VAL A O 1
ATOM 2093 N N . GLU A 1 265 ? 13.583 -5.200 -11.688 1.00 95.38 265 GLU A N 1
ATOM 2094 C CA . GLU A 1 265 ? 13.082 -6.350 -10.923 1.00 95.38 265 GLU A CA 1
ATOM 2095 C C . GLU A 1 265 ? 11.945 -7.054 -11.672 1.00 95.38 265 GLU A C 1
ATOM 2097 O O . GLU A 1 265 ? 11.033 -6.420 -12.216 1.00 95.38 265 GLU A O 1
ATOM 2102 N N . HIS A 1 266 ? 12.010 -8.382 -11.708 1.00 95.19 266 HIS A N 1
ATOM 2103 C CA . HIS A 1 266 ? 11.019 -9.262 -12.327 1.00 95.19 266 HIS A CA 1
ATOM 2104 C C . HIS A 1 266 ? 11.109 -10.674 -11.716 1.00 95.19 266 HIS A C 1
ATOM 2106 O O . HIS A 1 266 ? 11.850 -10.896 -10.757 1.00 95.19 266 HIS A O 1
ATOM 2112 N N . LEU A 1 267 ? 10.361 -11.649 -12.251 1.00 94.44 267 LEU A N 1
ATOM 2113 C CA . LEU A 1 267 ? 10.266 -13.001 -11.680 1.00 94.44 267 LEU A CA 1
ATOM 2114 C C . LEU A 1 267 ? 11.623 -13.702 -11.505 1.00 94.44 267 LEU A C 1
ATOM 2116 O O . LEU A 1 267 ? 11.828 -14.342 -10.474 1.00 94.44 267 LEU A O 1
ATOM 2120 N N . ALA A 1 268 ? 12.545 -13.593 -12.464 1.00 91.75 268 ALA A N 1
ATOM 2121 C CA . ALA A 1 268 ? 13.857 -14.239 -12.349 1.00 91.75 268 ALA A CA 1
ATOM 2122 C C . ALA A 1 268 ? 14.823 -13.557 -11.355 1.00 91.75 268 ALA A C 1
ATOM 2124 O O . ALA A 1 268 ? 15.888 -14.110 -11.087 1.00 91.75 268 ALA A O 1
ATOM 2125 N N . GLY A 1 269 ? 14.464 -12.393 -10.806 1.00 91.88 269 GLY A N 1
ATOM 2126 C CA . GLY A 1 269 ? 15.265 -11.645 -9.839 1.00 91.88 269 GLY A CA 1
ATOM 2127 C C . GLY A 1 269 ? 15.589 -10.225 -10.293 1.00 91.88 269 GLY A C 1
ATOM 2128 O O . GLY A 1 269 ? 14.963 -9.676 -11.204 1.00 91.88 269 GLY A O 1
ATOM 2129 N N . THR A 1 270 ? 16.575 -9.631 -9.627 1.00 94.25 270 THR A N 1
ATOM 2130 C CA . THR A 1 270 ? 17.026 -8.265 -9.885 1.00 94.25 270 THR A CA 1
ATOM 2131 C C . THR A 1 270 ? 18.143 -8.259 -10.919 1.00 94.25 270 THR A C 1
ATOM 2133 O O . THR A 1 270 ? 19.126 -8.989 -10.812 1.00 94.25 270 THR A O 1
ATOM 2136 N N . HIS A 1 271 ? 17.984 -7.412 -11.926 1.00 93.44 271 HIS A N 1
ATOM 2137 C CA . HIS A 1 271 ? 19.001 -7.092 -12.912 1.00 93.44 271 HIS A CA 1
ATOM 2138 C C . HIS A 1 271 ? 19.324 -5.606 -12.847 1.00 93.44 271 HIS A C 1
ATOM 2140 O O . HIS A 1 271 ? 18.545 -4.786 -12.362 1.00 93.44 271 HIS A O 1
ATOM 2146 N N . TYR A 1 272 ? 20.475 -5.263 -13.397 1.00 91.12 272 TYR A N 1
ATOM 2147 C CA . TYR A 1 272 ? 20.984 -3.910 -13.444 1.00 91.12 272 TYR A CA 1
ATOM 2148 C C . TYR A 1 272 ? 21.198 -3.509 -14.891 1.00 91.12 272 TYR A C 1
ATOM 2150 O O . TYR A 1 272 ? 21.780 -4.257 -15.682 1.00 91.12 272 TYR A O 1
ATOM 2158 N N . LEU A 1 273 ? 20.708 -2.323 -15.220 1.00 88.25 273 LEU A N 1
ATOM 2159 C CA . LEU A 1 273 ? 20.837 -1.710 -16.527 1.00 88.25 273 LEU A CA 1
ATOM 2160 C C . LEU A 1 273 ? 21.739 -0.485 -16.402 1.00 88.25 273 LEU A C 1
ATOM 2162 O O . LEU A 1 273 ? 21.503 0.382 -15.563 1.00 88.25 273 LEU A O 1
ATOM 2166 N N . LYS A 1 274 ? 22.750 -0.399 -17.267 1.00 85.56 274 LYS A N 1
ATOM 2167 C CA . LYS A 1 274 ? 23.590 0.791 -17.405 1.00 85.56 274 LYS A CA 1
ATOM 2168 C C . LYS A 1 274 ? 23.669 1.212 -18.864 1.00 85.56 274 LYS A C 1
ATOM 2170 O O . LYS A 1 274 ? 23.965 0.399 -19.740 1.00 85.56 274 LYS A O 1
ATOM 2175 N N . HIS A 1 275 ? 23.445 2.493 -19.119 1.00 82.62 275 HIS A N 1
ATOM 2176 C CA . HIS A 1 275 ? 23.582 3.101 -20.437 1.00 82.62 275 HIS A CA 1
ATOM 2177 C C . HIS A 1 275 ? 24.797 4.013 -20.451 1.00 82.62 275 HIS A C 1
ATOM 2179 O O . HIS A 1 275 ? 25.031 4.783 -19.525 1.00 82.62 275 HIS A O 1
ATOM 2185 N N . THR A 1 276 ? 25.597 3.923 -21.504 1.00 79.88 276 THR A N 1
ATOM 2186 C CA . THR A 1 276 ? 26.723 4.832 -21.721 1.00 79.88 276 THR A CA 1
ATOM 2187 C C . THR A 1 276 ? 26.539 5.501 -23.079 1.00 79.88 276 THR A C 1
ATOM 2189 O O . THR A 1 276 ? 26.829 4.873 -24.103 1.00 79.88 276 THR A O 1
ATOM 2192 N N . PRO A 1 277 ? 26.043 6.750 -23.117 1.00 74.94 277 PRO A N 1
ATOM 2193 C CA . PRO A 1 277 ? 25.834 7.467 -24.367 1.00 74.94 277 PRO A CA 1
ATOM 2194 C C . PRO A 1 277 ? 27.153 7.675 -25.123 1.00 74.94 277 PRO A C 1
ATOM 2196 O O . PRO A 1 277 ? 28.224 7.768 -24.505 1.00 74.94 277 PRO A O 1
ATOM 2199 N N . PRO A 1 278 ? 27.117 7.794 -26.458 1.00 71.81 278 PRO A N 1
ATOM 2200 C CA . PRO A 1 278 ? 28.316 8.007 -27.247 1.00 71.81 278 PRO A CA 1
ATOM 2201 C C . PRO A 1 278 ? 28.924 9.373 -26.915 1.00 71.81 278 PRO A C 1
ATOM 2203 O O . PRO A 1 278 ? 28.283 10.413 -27.032 1.00 71.81 278 PRO A O 1
ATOM 2206 N N . GLY A 1 279 ? 30.192 9.372 -26.499 1.00 70.44 279 GLY A N 1
ATOM 2207 C CA . GLY A 1 279 ? 30.919 10.598 -26.156 1.00 70.44 279 GLY A CA 1
ATOM 2208 C C . GLY A 1 279 ? 30.585 11.199 -24.786 1.00 70.44 279 GLY A C 1
ATOM 2209 O O . GLY A 1 279 ? 31.124 12.264 -24.477 1.00 70.44 279 GLY A O 1
ATOM 2210 N N . ALA A 1 280 ? 29.766 10.528 -23.967 1.00 63.81 280 ALA A N 1
ATOM 2211 C CA . ALA A 1 280 ? 29.428 10.980 -22.621 1.00 63.81 280 ALA A CA 1
ATOM 2212 C C . ALA A 1 280 ? 30.678 11.124 -21.739 1.00 63.81 280 ALA A C 1
ATOM 2214 O O . ALA A 1 280 ? 31.528 10.229 -21.654 1.00 63.81 280 ALA A O 1
ATOM 2215 N N . ARG A 1 281 ? 30.787 12.264 -21.056 1.00 60.38 281 ARG A N 1
ATOM 2216 C CA . ARG A 1 281 ? 31.692 12.453 -19.921 1.00 60.38 281 ARG A CA 1
ATOM 2217 C C . ARG A 1 281 ? 30.992 11.965 -18.655 1.00 60.38 281 ARG A C 1
ATOM 2219 O O . ARG A 1 281 ? 29.770 11.892 -18.587 1.00 60.38 281 ARG A O 1
ATOM 2226 N N . THR A 1 282 ? 31.767 11.629 -17.627 1.00 54.69 282 THR A N 1
ATOM 2227 C CA . THR A 1 282 ? 31.217 11.260 -16.318 1.00 54.69 282 THR A CA 1
ATOM 2228 C C . THR A 1 282 ? 30.296 12.378 -15.804 1.00 54.69 282 THR A C 1
ATOM 2230 O O . THR A 1 282 ? 30.790 13.468 -15.516 1.00 54.69 282 THR A O 1
ATOM 2233 N N . GLY A 1 283 ? 28.989 12.108 -15.694 1.00 55.19 283 GLY A N 1
ATOM 2234 C CA . GLY A 1 283 ? 27.975 13.052 -15.200 1.00 55.19 283 GLY A CA 1
ATOM 2235 C C . GLY A 1 283 ? 27.041 13.674 -16.250 1.00 55.19 283 GLY A C 1
ATOM 2236 O O . GLY A 1 283 ? 26.251 14.535 -15.878 1.00 55.19 283 GLY A O 1
ATOM 2237 N N . ASP A 1 284 ? 27.117 13.278 -17.525 1.00 60.31 284 ASP A N 1
ATOM 2238 C CA . ASP A 1 284 ? 26.152 13.718 -18.547 1.00 60.31 284 ASP A CA 1
ATOM 2239 C C . ASP A 1 284 ? 24.840 12.928 -18.423 1.00 60.31 284 ASP A C 1
ATOM 2241 O O . ASP A 1 284 ? 24.897 11.709 -18.521 1.00 60.31 284 ASP A O 1
ATOM 2245 N N . GLU A 1 285 ? 23.693 13.600 -18.250 1.00 60.03 285 GLU A N 1
ATOM 2246 C CA . GLU A 1 285 ? 22.353 12.988 -18.138 1.00 60.03 285 GLU A CA 1
ATOM 2247 C C . GLU A 1 285 ? 21.927 12.287 -19.443 1.00 60.03 285 GLU A C 1
ATOM 2249 O O . GLU A 1 285 ? 21.939 12.887 -20.523 1.00 60.03 285 GLU A O 1
ATOM 2254 N N . SER A 1 286 ? 21.496 11.027 -19.349 1.00 69.44 286 SER A N 1
ATOM 2255 C CA . SER A 1 286 ? 20.926 10.263 -20.458 1.00 69.44 286 SER A CA 1
ATOM 2256 C C . SER A 1 286 ? 19.667 9.558 -20.009 1.00 69.44 286 SER A C 1
ATOM 2258 O O . SER A 1 286 ? 19.642 8.884 -18.982 1.00 69.44 286 SER A O 1
ATOM 2260 N N . ALA A 1 287 ? 18.604 9.717 -20.788 1.00 75.12 287 ALA A N 1
ATOM 2261 C CA . ALA A 1 287 ? 17.327 9.135 -20.447 1.00 75.12 287 ALA A CA 1
ATOM 2262 C C . ALA A 1 287 ? 16.742 8.383 -21.631 1.00 75.12 287 ALA A C 1
ATOM 2264 O O . ALA A 1 287 ? 16.710 8.894 -22.752 1.00 75.12 287 ALA A O 1
ATOM 2265 N N . ILE A 1 288 ? 16.242 7.182 -21.358 1.00 79.88 288 ILE A N 1
ATOM 2266 C CA . ILE A 1 288 ? 15.561 6.363 -22.352 1.00 79.88 288 ILE A CA 1
ATOM 2267 C C . ILE A 1 288 ? 14.058 6.513 -22.147 1.00 79.88 288 ILE A C 1
ATOM 2269 O O . ILE A 1 288 ? 13.558 6.465 -21.021 1.00 79.88 288 ILE A O 1
ATOM 2273 N N . GLN A 1 289 ? 13.340 6.719 -23.250 1.00 84.94 289 GLN A N 1
ATOM 2274 C CA . GLN A 1 289 ? 11.889 6.838 -23.263 1.00 84.94 289 GLN A CA 1
ATOM 2275 C C . GLN A 1 289 ? 11.256 5.585 -23.859 1.00 84.94 289 GLN A C 1
ATOM 2277 O O . GLN A 1 289 ? 11.547 5.214 -24.993 1.00 84.94 289 GLN A O 1
ATOM 2282 N N . VAL A 1 290 ? 10.365 4.948 -23.102 1.00 85.38 290 VAL A N 1
ATOM 2283 C CA . VAL A 1 290 ? 9.699 3.709 -23.506 1.00 85.38 290 VAL A CA 1
ATOM 2284 C C . VAL A 1 290 ? 8.189 3.826 -23.286 1.00 85.38 290 VAL A C 1
ATOM 2286 O O . VAL A 1 290 ? 7.764 4.197 -22.186 1.00 85.38 290 VAL A O 1
ATOM 2289 N N . PRO A 1 291 ? 7.346 3.536 -24.297 1.00 90.00 291 PRO A N 1
ATOM 2290 C CA . PRO A 1 291 ? 5.904 3.484 -24.096 1.00 90.00 291 PRO A CA 1
ATOM 2291 C C . PRO A 1 291 ? 5.542 2.324 -23.163 1.00 90.00 291 PRO A C 1
ATOM 2293 O O . PRO A 1 291 ? 5.988 1.197 -23.358 1.00 90.00 291 PRO A O 1
ATOM 2296 N N . ALA A 1 292 ? 4.715 2.600 -22.160 1.00 94.62 292 ALA A N 1
ATOM 2297 C CA . ALA A 1 292 ? 4.291 1.619 -21.168 1.00 94.62 292 ALA A CA 1
ATOM 2298 C C . ALA A 1 292 ? 2.889 1.938 -20.636 1.00 94.62 292 ALA A C 1
ATOM 2300 O O . ALA A 1 292 ? 2.370 3.042 -20.805 1.00 94.62 292 ALA A O 1
ATOM 2301 N N . TYR A 1 293 ? 2.300 0.988 -19.924 1.00 96.88 293 TYR A N 1
ATOM 2302 C CA . TYR A 1 293 ? 1.245 1.245 -18.954 1.00 96.88 293 TYR A CA 1
ATOM 2303 C C . TYR A 1 293 ? 1.874 1.326 -17.567 1.00 96.88 293 TYR A C 1
ATOM 2305 O O . TYR A 1 293 ? 2.573 0.404 -17.145 1.00 96.88 293 TYR A O 1
ATOM 2313 N N . GLY A 1 294 ? 1.633 2.430 -16.866 1.00 96.56 294 GLY A N 1
ATOM 2314 C CA . GLY A 1 294 ? 2.155 2.666 -15.523 1.00 96.56 294 GLY A CA 1
ATOM 2315 C C . GLY A 1 294 ? 1.092 3.258 -14.599 1.00 96.56 294 GLY A C 1
ATOM 2316 O O . GLY A 1 294 ? 0.080 3.783 -15.077 1.00 96.56 294 GLY A O 1
ATOM 2317 N N . PRO A 1 295 ? 1.291 3.177 -13.276 1.00 96.19 295 PRO A N 1
ATOM 2318 C CA . PRO A 1 295 ? 0.355 3.740 -12.316 1.00 96.19 295 PRO A CA 1
ATOM 2319 C C . PRO A 1 295 ? 0.317 5.272 -12.407 1.00 96.19 295 PRO A C 1
ATOM 2321 O O . PRO A 1 295 ? 1.328 5.923 -12.683 1.00 96.19 295 PRO A O 1
ATOM 2324 N N . THR A 1 296 ? -0.843 5.867 -12.128 1.00 95.06 296 THR A N 1
ATOM 2325 C CA . THR A 1 296 ? -0.926 7.305 -11.828 1.00 95.06 296 THR A CA 1
ATOM 2326 C C . THR A 1 296 ? -0.199 7.609 -10.523 1.00 95.06 296 THR A C 1
ATOM 2328 O O . THR A 1 296 ? 0.063 6.706 -9.730 1.00 95.06 296 THR A O 1
ATOM 2331 N N . ASP A 1 297 ? 0.128 8.874 -10.251 1.00 90.50 297 ASP A N 1
ATOM 2332 C CA . ASP A 1 297 ? 1.024 9.160 -9.132 1.00 90.50 297 ASP A CA 1
ATOM 2333 C C . ASP A 1 297 ? 0.508 8.635 -7.778 1.00 90.50 297 ASP A C 1
ATOM 2335 O O . ASP A 1 297 ? 1.276 8.104 -6.986 1.00 90.50 297 ASP A O 1
ATOM 2339 N N . TYR A 1 298 ? -0.788 8.762 -7.492 1.00 87.56 298 TYR A N 1
ATOM 2340 C CA . TYR A 1 298 ? -1.347 8.270 -6.230 1.00 87.56 298 TYR A CA 1
ATOM 2341 C C . TYR A 1 298 ? -1.494 6.745 -6.213 1.00 87.56 298 TYR A C 1
ATOM 2343 O O . TYR A 1 298 ? -1.381 6.152 -5.146 1.00 87.56 298 TYR A O 1
ATOM 2351 N N . ALA A 1 299 ? -1.704 6.104 -7.367 1.00 94.62 299 ALA A N 1
ATOM 2352 C CA . ALA A 1 299 ? -1.659 4.651 -7.468 1.00 94.62 299 ALA A CA 1
ATOM 2353 C C . ALA A 1 299 ? -0.227 4.135 -7.268 1.00 94.62 299 ALA A C 1
ATOM 2355 O O . ALA A 1 299 ? -0.043 3.107 -6.629 1.00 94.62 299 ALA A O 1
ATOM 2356 N N . LEU A 1 300 ? 0.792 4.881 -7.713 1.00 94.94 300 LEU A N 1
ATOM 2357 C CA . LEU A 1 300 ? 2.196 4.542 -7.487 1.00 94.94 300 LEU A CA 1
ATOM 2358 C C . LEU A 1 300 ? 2.527 4.502 -5.991 1.00 94.94 300 LEU A C 1
ATOM 2360 O O . LEU A 1 300 ? 3.234 3.596 -5.557 1.00 94.94 300 LEU A O 1
ATOM 2364 N N . ASP A 1 301 ? 1.991 5.432 -5.195 1.00 94.12 301 ASP A N 1
ATOM 2365 C CA . ASP A 1 301 ? 2.145 5.399 -3.735 1.00 94.12 301 ASP A CA 1
ATOM 2366 C C . ASP A 1 301 ? 1.568 4.101 -3.144 1.00 94.12 301 ASP A C 1
ATOM 2368 O O . ASP A 1 301 ? 2.185 3.502 -2.271 1.00 94.12 301 ASP A O 1
ATOM 2372 N N . ILE A 1 302 ? 0.426 3.620 -3.650 1.00 95.19 302 ILE A N 1
ATOM 2373 C CA . ILE A 1 302 ? -0.172 2.341 -3.226 1.00 95.19 302 ILE A CA 1
ATOM 2374 C C . ILE A 1 302 ? 0.701 1.165 -3.677 1.00 95.19 302 ILE A C 1
ATOM 2376 O O . ILE A 1 302 ? 0.999 0.279 -2.878 1.00 95.19 302 ILE A O 1
ATOM 2380 N N . CYS A 1 303 ? 1.155 1.169 -4.934 1.00 95.38 303 CYS A N 1
ATOM 2381 C CA . CYS A 1 303 ? 2.009 0.119 -5.484 1.00 95.38 303 CYS A CA 1
ATOM 2382 C C . CYS A 1 303 ? 3.334 -0.013 -4.724 1.00 95.38 303 CYS A C 1
ATOM 2384 O O . CYS A 1 303 ? 3.825 -1.124 -4.573 1.00 95.38 303 CYS A O 1
ATOM 2386 N N . ARG A 1 304 ? 3.888 1.086 -4.197 1.00 93.62 304 ARG A N 1
ATOM 2387 C CA . ARG A 1 304 ? 5.096 1.075 -3.351 1.00 93.62 304 ARG A CA 1
ATOM 2388 C C . ARG A 1 304 ? 4.896 0.376 -2.006 1.00 93.62 304 ARG A C 1
ATOM 2390 O O . ARG A 1 304 ? 5.860 -0.107 -1.425 1.00 93.62 304 ARG A O 1
ATOM 2397 N N . LEU A 1 305 ? 3.664 0.325 -1.499 1.00 94.00 305 LEU A N 1
ATOM 2398 C CA . LEU A 1 305 ? 3.318 -0.427 -0.286 1.00 94.00 305 LEU A CA 1
ATOM 2399 C C . LEU A 1 305 ? 3.019 -1.904 -0.593 1.00 94.00 305 LEU A C 1
ATOM 2401 O O . LEU A 1 305 ? 3.001 -2.753 0.306 1.00 94.00 305 LEU A O 1
ATOM 2405 N N . TYR A 1 306 ? 2.745 -2.225 -1.855 1.00 93.56 306 TYR A N 1
ATOM 2406 C CA . TYR A 1 306 ? 2.464 -3.580 -2.290 1.00 93.56 306 TYR A CA 1
ATOM 2407 C C . TYR A 1 306 ? 3.766 -4.354 -2.503 1.00 93.56 306 TYR A C 1
ATOM 2409 O O . TYR A 1 306 ? 4.687 -3.873 -3.154 1.00 93.56 306 TYR A O 1
ATOM 2417 N N . GLN A 1 307 ? 3.834 -5.570 -1.961 1.00 91.44 307 GLN A N 1
ATOM 2418 C CA . GLN A 1 307 ? 4.958 -6.468 -2.203 1.00 91.44 307 GLN A CA 1
ATOM 2419 C C . GLN A 1 307 ? 4.600 -7.374 -3.387 1.00 91.44 307 GLN A C 1
ATOM 2421 O O . GLN A 1 307 ? 3.693 -8.197 -3.234 1.00 91.44 307 GLN A O 1
ATOM 2426 N N . PRO A 1 308 ? 5.251 -7.219 -4.554 1.00 91.75 308 PRO A N 1
ATOM 2427 C CA . PRO A 1 308 ? 4.895 -7.987 -5.735 1.00 91.75 308 PRO A CA 1
ATOM 2428 C C . PRO A 1 308 ? 5.242 -9.468 -5.575 1.00 91.75 308 PRO A C 1
ATOM 2430 O O . PRO A 1 308 ? 6.327 -9.839 -5.131 1.00 91.75 308 PRO A O 1
ATOM 2433 N N . CYS A 1 309 ? 4.313 -10.314 -6.004 1.00 92.94 309 CYS A N 1
ATOM 2434 C CA . CYS A 1 309 ? 4.513 -11.733 -6.258 1.00 92.94 309 CYS A CA 1
ATOM 2435 C C . CYS A 1 309 ? 4.678 -11.912 -7.768 1.00 92.94 309 CYS A C 1
ATOM 2437 O O . CYS A 1 309 ? 3.710 -12.218 -8.469 1.00 92.94 309 CYS A O 1
ATOM 2439 N N . PHE A 1 310 ? 5.887 -11.653 -8.271 1.00 93.81 310 PHE A N 1
ATOM 2440 C CA . PHE A 1 310 ? 6.177 -11.697 -9.702 1.00 93.81 310 PHE A CA 1
ATOM 2441 C C . PHE A 1 310 ? 5.729 -13.009 -10.357 1.00 93.81 310 PHE A C 1
ATOM 2443 O O . PHE A 1 310 ? 5.762 -14.079 -9.748 1.00 93.81 310 PHE A O 1
ATOM 2450 N N . ASN A 1 311 ? 5.299 -12.919 -11.615 1.00 92.94 311 ASN A N 1
ATOM 2451 C CA . ASN A 1 311 ? 4.805 -14.054 -12.391 1.00 92.94 311 ASN A CA 1
ATOM 2452 C C . ASN A 1 311 ? 5.424 -14.101 -13.800 1.00 92.94 311 ASN A C 1
ATOM 2454 O O . ASN A 1 311 ? 6.225 -13.248 -14.180 1.00 92.94 311 ASN A O 1
ATOM 2458 N N . ILE A 1 312 ? 5.030 -15.085 -14.609 1.00 93.06 312 ILE A N 1
ATOM 2459 C CA . ILE A 1 312 ? 5.554 -15.269 -15.974 1.00 93.06 312 ILE A CA 1
ATOM 2460 C C . ILE A 1 312 ? 5.333 -14.061 -16.903 1.00 93.06 312 ILE A C 1
ATOM 2462 O O . ILE A 1 312 ? 6.083 -13.880 -17.860 1.00 93.06 312 ILE A O 1
ATOM 2466 N N . ALA A 1 313 ? 4.322 -13.226 -16.641 1.00 93.81 313 ALA A N 1
ATOM 2467 C CA . ALA A 1 313 ? 4.093 -12.012 -17.413 1.00 93.81 313 ALA A CA 1
ATOM 2468 C C . ALA A 1 313 ? 5.138 -10.935 -17.083 1.00 93.81 313 ALA A C 1
ATOM 2470 O O . ALA A 1 313 ? 5.531 -10.195 -17.980 1.00 93.81 313 ALA A O 1
ATOM 2471 N N . SER A 1 314 ? 5.652 -10.879 -15.848 1.00 94.94 314 SER A N 1
ATOM 2472 C CA . SER A 1 314 ? 6.757 -9.969 -15.498 1.00 94.94 314 SER A CA 1
ATOM 2473 C C . SER A 1 314 ? 8.039 -10.289 -16.285 1.00 94.94 314 SER A C 1
ATOM 2475 O O . SER A 1 314 ? 8.652 -9.385 -16.850 1.00 94.94 314 SER A O 1
ATOM 2477 N N . ASP A 1 315 ? 8.385 -11.572 -16.445 1.00 94.81 315 ASP A N 1
ATOM 2478 C CA . ASP A 1 315 ? 9.517 -12.005 -17.279 1.00 94.81 315 ASP A CA 1
ATOM 2479 C C . ASP A 1 315 ? 9.287 -11.703 -18.763 1.00 94.81 315 ASP A C 1
ATOM 2481 O O . ASP A 1 315 ? 10.210 -11.308 -19.474 1.00 94.81 315 ASP A O 1
ATOM 2485 N N . ALA A 1 316 ? 8.051 -11.854 -19.247 1.00 95.31 316 ALA A N 1
ATOM 2486 C CA . ALA A 1 316 ? 7.710 -11.482 -20.614 1.00 95.31 316 ALA A CA 1
ATOM 2487 C C . ALA A 1 316 ? 7.850 -9.968 -20.846 1.00 95.31 316 ALA A C 1
ATOM 2489 O O . ALA A 1 316 ? 8.381 -9.563 -21.881 1.00 95.31 316 ALA A O 1
ATOM 2490 N N . ASN A 1 317 ? 7.445 -9.140 -19.874 1.00 95.31 317 ASN A N 1
ATOM 2491 C CA . ASN A 1 317 ? 7.682 -7.696 -19.897 1.00 95.31 317 ASN A CA 1
ATOM 2492 C C . ASN A 1 317 ? 9.180 -7.375 -19.937 1.00 95.31 317 ASN A C 1
ATOM 2494 O O . ASN A 1 317 ? 9.599 -6.560 -20.756 1.00 95.31 317 ASN A O 1
ATOM 2498 N N . TYR A 1 318 ? 9.997 -8.047 -19.123 1.00 95.25 318 TYR A N 1
ATOM 2499 C CA . TYR A 1 318 ? 11.451 -7.880 -19.152 1.00 95.25 318 TYR A CA 1
ATOM 2500 C C . TYR A 1 318 ? 12.069 -8.302 -20.497 1.00 95.25 318 TYR A C 1
ATOM 2502 O O . TYR A 1 318 ? 12.884 -7.583 -21.073 1.00 95.25 318 TYR A O 1
ATOM 2510 N N . ALA A 1 319 ? 11.651 -9.439 -21.056 1.00 94.25 319 ALA A N 1
ATOM 2511 C CA . ALA A 1 319 ? 12.137 -9.900 -22.354 1.00 94.25 319 ALA A CA 1
ATOM 2512 C C . ALA A 1 319 ? 11.753 -8.938 -23.491 1.00 94.25 319 ALA A C 1
ATOM 2514 O O . ALA A 1 319 ? 12.544 -8.723 -24.413 1.00 94.25 319 ALA A O 1
ATOM 2515 N N . PHE A 1 320 ? 10.552 -8.355 -23.432 1.00 93.94 320 PHE A N 1
ATOM 2516 C CA . PHE A 1 320 ? 10.119 -7.311 -24.358 1.00 93.94 320 PHE A CA 1
ATOM 2517 C C . PHE A 1 320 ? 10.959 -6.041 -24.192 1.00 93.94 320 PHE A C 1
ATOM 2519 O O . PHE A 1 320 ? 11.480 -5.524 -25.177 1.00 93.94 320 PHE A O 1
ATOM 2526 N N . PHE A 1 321 ? 11.163 -5.593 -22.950 1.00 92.44 321 PHE A N 1
ATOM 2527 C CA . PHE A 1 321 ? 11.997 -4.440 -22.612 1.00 92.44 321 PHE A CA 1
ATOM 2528 C C . PHE A 1 321 ? 13.408 -4.557 -23.188 1.00 92.44 321 PHE A C 1
ATOM 2530 O O . PHE A 1 321 ? 13.873 -3.666 -23.895 1.00 92.44 321 PHE A O 1
ATOM 2537 N N . LYS A 1 322 ? 14.070 -5.691 -22.941 1.00 91.56 322 LYS A N 1
ATOM 2538 C CA . LYS A 1 322 ? 15.418 -5.959 -23.443 1.00 91.56 322 LYS A CA 1
ATOM 2539 C C . LYS A 1 322 ? 15.472 -5.890 -24.969 1.00 91.56 322 LYS A C 1
ATOM 2541 O O . LYS A 1 322 ? 16.336 -5.218 -25.523 1.00 91.56 322 LYS A O 1
ATOM 2546 N N . ARG A 1 323 ? 14.510 -6.527 -25.643 1.00 91.06 323 ARG A N 1
ATOM 2547 C CA . ARG A 1 323 ? 14.428 -6.545 -27.110 1.00 91.06 323 ARG A CA 1
ATOM 2548 C C . ARG A 1 323 ? 14.191 -5.149 -27.686 1.00 91.06 323 ARG A C 1
ATOM 2550 O 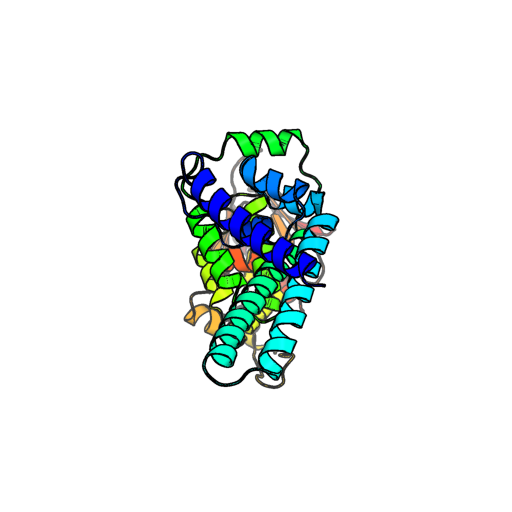O . ARG A 1 323 ? 14.768 -4.815 -28.719 1.00 91.06 323 ARG A O 1
ATOM 2557 N N . LEU A 1 324 ? 13.358 -4.344 -27.024 1.00 87.81 324 LEU A N 1
ATOM 2558 C CA . LEU A 1 324 ? 13.113 -2.958 -27.407 1.00 87.81 324 LEU A CA 1
ATOM 2559 C C . LEU A 1 324 ? 14.417 -2.154 -27.359 1.00 87.81 324 LEU A C 1
ATOM 2561 O O . LEU A 1 324 ? 14.784 -1.546 -28.357 1.00 87.81 324 LEU A O 1
ATOM 2565 N N . LEU A 1 325 ? 15.149 -2.226 -26.246 1.00 86.44 325 LEU A N 1
ATOM 2566 C CA . LEU A 1 325 ? 16.412 -1.508 -26.071 1.00 86.44 325 LEU A CA 1
ATOM 2567 C C . LEU A 1 325 ? 17.496 -1.946 -27.064 1.00 86.44 325 LEU A C 1
ATOM 2569 O O . LEU A 1 325 ? 18.174 -1.100 -27.640 1.00 86.44 325 LEU A O 1
ATOM 2573 N N . GLU A 1 326 ? 17.633 -3.251 -27.306 1.00 85.50 326 GLU A N 1
ATOM 2574 C CA . GLU A 1 326 ? 18.571 -3.790 -28.300 1.00 85.50 326 GLU A CA 1
ATOM 2575 C C . GLU A 1 326 ? 18.234 -3.321 -29.724 1.00 85.50 326 GLU A C 1
ATOM 2577 O O . GLU A 1 326 ? 19.134 -2.991 -30.495 1.00 85.50 326 GLU A O 1
ATOM 2582 N N . THR A 1 327 ? 16.943 -3.252 -30.067 1.00 83.75 327 THR A N 1
ATOM 2583 C CA . THR A 1 327 ? 16.488 -2.773 -31.382 1.00 83.75 327 THR A CA 1
ATOM 2584 C C . THR A 1 327 ? 16.757 -1.278 -31.535 1.00 83.75 327 THR A C 1
ATOM 2586 O O . THR A 1 327 ? 17.340 -0.863 -32.533 1.00 83.75 327 THR A O 1
ATOM 2589 N N . THR A 1 328 ? 16.411 -0.469 -30.529 1.00 78.69 328 THR A N 1
ATOM 2590 C CA . THR A 1 328 ? 16.653 0.980 -30.558 1.00 78.69 328 THR A CA 1
ATOM 2591 C C . THR A 1 328 ? 18.146 1.302 -30.632 1.00 78.69 328 THR A C 1
ATOM 2593 O O . THR A 1 328 ? 18.535 2.166 -31.408 1.00 78.69 328 THR A O 1
ATOM 2596 N N . ALA A 1 329 ? 19.000 0.575 -29.905 1.00 72.69 329 ALA A N 1
ATOM 2597 C CA . ALA A 1 329 ? 20.452 0.752 -29.980 1.00 72.69 329 ALA A CA 1
ATOM 2598 C C . ALA A 1 329 ? 21.049 0.345 -31.342 1.00 72.69 329 ALA A C 1
ATOM 2600 O O . ALA A 1 329 ? 22.076 0.880 -31.751 1.00 72.69 329 ALA A O 1
ATOM 2601 N N . ALA A 1 330 ? 20.430 -0.606 -32.050 1.00 73.50 330 ALA A N 1
ATOM 2602 C CA . ALA A 1 330 ? 20.865 -0.999 -33.390 1.00 73.50 330 ALA A CA 1
ATOM 2603 C C . ALA A 1 330 ? 20.452 0.015 -34.472 1.00 73.50 330 ALA A C 1
ATOM 2605 O O . ALA A 1 330 ? 21.166 0.177 -35.463 1.00 73.50 330 ALA A O 1
ATOM 2606 N N . GLU A 1 331 ? 19.300 0.666 -34.302 1.00 77.94 331 GLU A N 1
ATOM 2607 C CA . GLU A 1 331 ? 18.758 1.646 -35.251 1.00 77.94 331 GLU A CA 1
ATOM 2608 C C . GLU A 1 331 ? 19.327 3.055 -35.044 1.00 77.94 331 GLU A C 1
ATOM 2610 O O . GLU A 1 331 ? 19.514 3.786 -36.018 1.00 77.94 331 GLU A O 1
ATOM 2615 N N . ASP A 1 332 ? 19.631 3.425 -33.799 1.00 73.19 332 ASP A N 1
ATOM 2616 C CA . ASP A 1 332 ? 20.134 4.743 -33.427 1.00 73.19 332 ASP A CA 1
ATOM 2617 C C . ASP A 1 332 ? 21.605 4.668 -32.994 1.00 73.19 332 ASP A C 1
ATOM 2619 O O . ASP A 1 332 ? 21.939 4.278 -31.875 1.00 73.19 332 ASP A O 1
ATOM 2623 N N . THR A 1 333 ? 22.517 5.070 -33.883 1.00 62.56 333 THR A N 1
ATOM 2624 C CA . THR A 1 333 ? 23.957 5.107 -33.576 1.00 62.56 333 THR A CA 1
ATOM 2625 C C . THR A 1 333 ? 24.312 6.091 -32.457 1.00 62.56 333 THR A C 1
ATOM 2627 O O . THR A 1 333 ? 25.397 5.977 -31.884 1.00 62.56 333 THR A O 1
ATOM 2630 N N . ASP A 1 334 ? 23.408 7.019 -32.123 1.00 67.25 334 ASP A N 1
ATOM 2631 C CA . ASP A 1 334 ? 23.591 8.004 -31.058 1.00 67.25 334 ASP A CA 1
ATOM 2632 C C . ASP A 1 334 ? 23.090 7.496 -29.688 1.00 67.25 334 ASP A C 1
ATOM 2634 O O . ASP A 1 334 ? 23.300 8.153 -28.668 1.00 67.25 334 ASP A O 1
ATOM 2638 N N . MET A 1 335 ? 22.516 6.287 -29.619 1.00 68.81 335 MET A N 1
ATOM 2639 C CA . MET A 1 335 ? 22.104 5.643 -28.365 1.00 68.81 335 MET A CA 1
ATOM 2640 C C . MET A 1 335 ? 23.261 5.000 -27.585 1.00 68.81 335 MET A C 1
ATOM 2642 O O . MET A 1 335 ? 23.035 4.533 -26.483 1.00 68.81 335 MET A O 1
ATOM 2646 N N . GLY A 1 336 ? 24.505 4.961 -28.062 1.00 72.88 336 GLY A N 1
ATOM 2647 C CA . GLY A 1 336 ? 25.634 4.472 -27.246 1.00 72.88 336 GLY A CA 1
ATOM 2648 C C . GLY A 1 336 ? 25.544 2.984 -26.860 1.00 72.88 336 GLY A C 1
ATOM 2649 O O . GLY A 1 336 ? 24.948 2.188 -27.580 1.00 72.88 336 GLY A O 1
ATOM 2650 N N . SER A 1 337 ? 26.182 2.573 -25.755 1.00 79.44 337 SER A N 1
ATOM 2651 C CA . SER A 1 337 ? 26.214 1.166 -25.315 1.00 79.44 337 SER A CA 1
ATOM 2652 C C . SER A 1 337 ? 25.274 0.894 -24.144 1.00 79.44 337 SER A C 1
ATOM 2654 O O . SER A 1 337 ? 25.246 1.652 -23.173 1.00 79.44 337 SER A O 1
ATOM 2656 N N . ILE A 1 338 ? 24.557 -0.229 -24.209 1.00 82.44 338 ILE A N 1
ATOM 2657 C CA . ILE A 1 338 ? 23.662 -0.710 -23.153 1.00 82.44 338 ILE A CA 1
ATOM 2658 C C . ILE A 1 338 ? 24.232 -2.002 -22.568 1.00 82.44 338 ILE A C 1
ATOM 2660 O O . ILE A 1 338 ? 24.483 -2.960 -23.299 1.00 82.44 338 ILE A O 1
ATOM 2664 N N . GLU A 1 339 ? 24.413 -2.034 -21.251 1.00 83.62 339 GLU A N 1
ATOM 2665 C CA . GLU A 1 339 ? 24.889 -3.203 -20.515 1.00 83.62 339 GLU A CA 1
ATOM 2666 C C . GLU A 1 339 ? 23.811 -3.702 -19.550 1.00 83.62 339 GLU A C 1
ATOM 2668 O O . GLU A 1 339 ? 23.216 -2.922 -18.804 1.00 83.62 339 GLU A O 1
ATOM 2673 N N . PHE A 1 340 ? 23.587 -5.018 -19.560 1.00 85.56 340 PHE A N 1
ATOM 2674 C CA . PHE A 1 340 ? 22.759 -5.717 -18.582 1.00 85.56 340 PHE A CA 1
ATOM 2675 C C . PHE A 1 340 ? 23.642 -6.650 -17.758 1.00 85.56 340 PHE A C 1
ATOM 2677 O O . PHE A 1 340 ? 24.328 -7.507 -18.319 1.00 85.56 340 PHE A O 1
ATOM 2684 N N . SER A 1 341 ? 23.575 -6.532 -16.438 1.00 85.50 341 SER A N 1
ATOM 2685 C CA . SER A 1 341 ? 24.193 -7.475 -15.501 1.00 85.50 341 SER A CA 1
ATOM 2686 C C . SER A 1 341 ? 23.134 -8.039 -14.558 1.00 85.50 341 SER A C 1
ATOM 2688 O O . SER A 1 341 ? 22.261 -7.297 -14.117 1.00 85.50 341 SER A O 1
ATOM 2690 N N . GLY A 1 342 ? 23.187 -9.339 -14.271 1.00 78.31 342 GLY A N 1
ATOM 2691 C CA . GLY A 1 342 ? 22.369 -9.970 -13.228 1.00 78.31 342 GLY A CA 1
ATOM 2692 C C . GLY A 1 342 ? 23.167 -10.146 -11.937 1.00 78.31 342 GLY A C 1
ATOM 2693 O O . GLY A 1 342 ? 24.401 -10.151 -11.994 1.00 78.31 342 GLY A O 1
ATOM 2694 N N . ASP A 1 343 ? 22.458 -10.277 -10.816 1.00 56.62 343 ASP A N 1
ATOM 2695 C CA . ASP A 1 343 ? 23.025 -10.746 -9.540 1.00 56.62 343 ASP A CA 1
ATOM 2696 C C . ASP A 1 343 ? 23.369 -12.248 -9.545 1.00 56.62 343 ASP A C 1
ATOM 2698 O O . ASP A 1 343 ? 22.655 -13.039 -10.213 1.00 56.62 343 ASP A O 1
#

Radius of gyration: 25.79 Å; chains: 1; bounding box: 66×44×82 Å

pLDDT: mean 79.15, std 17.86, range [35.06, 96.88]

Secondary structure (DSSP, 8-state):
--HHHHHHHHHHHHHHHHHHHHTTTS-SSPPPHHHHHHHHHS-HHHHHHHHTS---HHHHHHTHHHHHHHHHHHHHHHHHHHHHHHT--THHHHHHHHHHHHHHHHHHHHHHHHHHGGGS-TT--HHHHHHHHHH--SSSSHHHHHHHHHHHTS---HHHHHHHHHHHHHHHHSTTSS-HHHHHHHHH--HHHHHHHHHHHHHSEEETTEEEB-S-HHHHTT-EEE-SSTT-EEEHHHHHHHHHHTTSEEEEEEEEE-SS-EEEEETTEEEEEEEE-TT--TT---EEEEEEEEE-HHHHHHHHHS-----HHHHHHHHHHHHHHHHHHHH-GGG-EEEEEE-